Protein AF-A0A537TYE9-F1 (afdb_monomer_lite)

Foldseek 3Di:
DAQPLFPVLLVLLDAQVLLQVLLLVFFLQWRFAWEKEKDFFFQPFDDPQARDDTDIFIATFFGDPASRDRALLQVLQQCCQPVVVAHWQQAFDHFADVPHDPVVVDPDHTRNQGFAFDPDDPDPGDGGRVRTPGNTGPRSVVSRLSSSPGHADDDPCVLVVPVVSVVVVVVVVVVCVVVPLCSFQVFKDWRAAFFAQRAGLPPRPQSRNGSCNDPPPSRNTHHNVNGGDMHGSRGSSGDTCPPPDDPDQPRQGGDPDTPPCVVVLVVLCPDPSLVCLQPDPSPNSGHRYHYPPDSNAADDDDDDDDCPDPHD

Radius of gyration: 20.74 Å; chains: 1; bounding box: 56×50×54 Å

Sequence (312 aa):
MSVNTLGNGFVEVIQDQTIIDICHAQPGDVQGLPIIVPVAVAVETVADGEPDEFKFVLRIGRFGWKAQEASLLNFSANAYLNEMGITSPLQPNENKSNGRDVSQFDEVADPEDEAQPKSNLSTPKPTKPDDFLHPFGEDAEAFARFMRSTKVPPRDFALTELDIFKDVVKAGEKIFSDIKCAICHTPQYITPLAGTPIRPRWRQNNSIPGIDFGRDDKQGVVPEALGNKILRPFSDFMLHDIGTGDGIVQTQDAQRPARGAEQYLQQAQQAPEIQRLQQAPAEAGRCVVHMVQDLSAQPTSTTAENLEGIKA

Structure (mmCIF, N/CA/C/O backbone):
data_AF-A0A537TYE9-F1
#
_entry.id   AF-A0A537TYE9-F1
#
loop_
_atom_site.group_PDB
_atom_site.id
_atom_site.type_symbol
_atom_site.label_atom_id
_atom_site.label_alt_id
_atom_site.label_comp_id
_atom_site.label_asym_id
_atom_site.label_entity_id
_atom_site.label_seq_id
_atom_site.pdbx_PDB_ins_code
_atom_site.Cartn_x
_atom_site.Cartn_y
_atom_site.Cartn_z
_atom_site.occupancy
_atom_site.B_iso_or_equiv
_atom_site.auth_seq_id
_atom_site.auth_comp_id
_atom_site.auth_asym_id
_atom_site.auth_atom_id
_atom_site.pdbx_PDB_model_num
ATOM 1 N N . MET A 1 1 ? -14.973 -3.155 -1.234 1.00 34.88 1 MET A N 1
ATOM 2 C CA . MET A 1 1 ? -15.307 -1.725 -1.299 1.00 34.88 1 MET A CA 1
ATOM 3 C C . MET A 1 1 ? -14.062 -1.013 -1.772 1.00 34.88 1 MET A C 1
ATOM 5 O O . MET A 1 1 ? -12.980 -1.477 -1.424 1.00 34.88 1 MET A O 1
ATOM 9 N N . SER A 1 2 ? -14.180 0.072 -2.543 1.00 32.44 2 SER A N 1
ATOM 10 C CA . SER A 1 2 ? -13.018 0.939 -2.733 1.00 32.44 2 SER A CA 1
ATOM 11 C C . SER A 1 2 ? -12.590 1.385 -1.335 1.00 32.44 2 SER A C 1
ATOM 13 O O . SER A 1 2 ? -13.400 1.926 -0.580 1.00 32.44 2 SER A O 1
ATOM 15 N N . VAL A 1 3 ? -11.346 1.110 -0.947 1.00 47.81 3 VAL A N 1
ATOM 16 C CA . VAL A 1 3 ? -10.738 1.899 0.123 1.00 47.81 3 VAL A CA 1
ATOM 17 C C . VAL A 1 3 ? -10.900 3.348 -0.324 1.00 47.81 3 VAL A C 1
ATOM 19 O O . VAL A 1 3 ? -10.602 3.685 -1.471 1.00 47.81 3 VAL A O 1
ATOM 22 N N . ASN A 1 4 ? -11.557 4.145 0.511 1.00 52.06 4 ASN A N 1
ATOM 23 C CA . ASN A 1 4 ? -11.739 5.577 0.345 1.00 52.06 4 ASN A CA 1
ATOM 24 C C . ASN A 1 4 ? -10.524 6.173 -0.372 1.00 52.06 4 ASN A C 1
ATOM 26 O O . ASN A 1 4 ? -9.428 6.144 0.164 1.00 52.06 4 ASN A O 1
ATOM 30 N N . THR A 1 5 ? -10.693 6.732 -1.573 1.00 58.06 5 THR A N 1
ATOM 31 C CA . THR A 1 5 ? -9.587 7.399 -2.292 1.00 58.06 5 THR A CA 1
ATOM 32 C C . THR A 1 5 ? -8.963 8.533 -1.477 1.00 58.06 5 THR A C 1
ATOM 34 O O . THR A 1 5 ? -7.878 8.998 -1.801 1.00 58.06 5 THR A O 1
ATOM 37 N N . LEU A 1 6 ? -9.650 8.962 -0.415 1.00 79.00 6 LEU A N 1
ATOM 38 C CA . LEU A 1 6 ? -9.314 10.049 0.482 1.00 79.00 6 LEU A CA 1
ATOM 39 C C . LEU A 1 6 ? -8.661 9.556 1.776 1.00 79.00 6 LEU A C 1
ATOM 41 O O . LEU A 1 6 ? -9.290 8.851 2.562 1.00 79.00 6 LEU A O 1
ATOM 45 N N . GLY A 1 7 ? -7.445 10.016 2.062 1.00 86.81 7 GLY A N 1
ATOM 46 C CA . GLY A 1 7 ? -6.759 9.768 3.328 1.00 86.81 7 GLY A CA 1
ATOM 47 C C . GLY A 1 7 ? -5.911 8.494 3.365 1.00 86.81 7 GLY A C 1
ATOM 48 O O . GLY A 1 7 ? -5.465 8.087 4.440 1.00 86.81 7 GLY A O 1
ATOM 49 N N . ASN A 1 8 ? -5.642 7.877 2.215 1.00 89.38 8 ASN A N 1
ATOM 50 C CA . ASN A 1 8 ? -4.887 6.627 2.157 1.00 89.38 8 ASN A CA 1
ATOM 51 C C . ASN A 1 8 ? -3.419 6.772 2.576 1.00 89.38 8 ASN A C 1
ATOM 53 O O . ASN A 1 8 ? -2.863 5.829 3.133 1.00 89.38 8 ASN A O 1
ATOM 57 N N . GLY A 1 9 ? -2.812 7.954 2.421 1.00 90.06 9 GLY A N 1
ATOM 58 C CA . GLY A 1 9 ? -1.477 8.216 2.973 1.00 90.06 9 GLY A CA 1
ATOM 59 C C . GLY A 1 9 ? -1.424 8.031 4.498 1.00 90.06 9 GLY A C 1
ATOM 60 O O . GLY A 1 9 ? -0.454 7.496 5.028 1.00 90.06 9 GLY A O 1
ATOM 61 N N . PHE A 1 10 ? -2.500 8.383 5.214 1.00 91.19 10 PHE A N 1
ATOM 62 C CA . PHE A 1 10 ? -2.595 8.185 6.668 1.00 91.19 10 PHE A CA 1
ATOM 63 C C . PHE A 1 10 ? -2.763 6.707 7.043 1.00 91.19 10 PHE A C 1
ATOM 65 O O . PHE A 1 10 ? -2.260 6.285 8.081 1.00 91.19 10 PHE A O 1
ATOM 72 N N .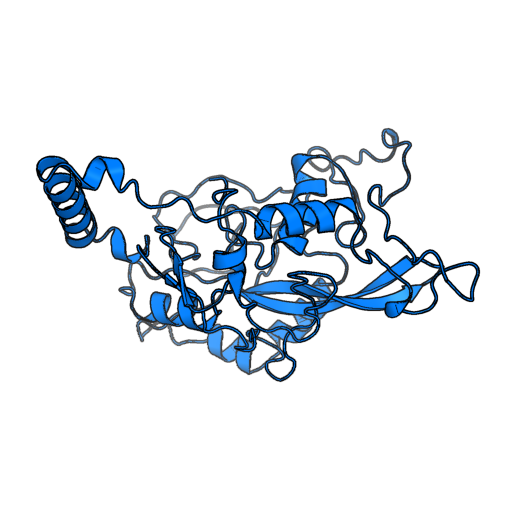 VAL A 1 11 ? -3.443 5.920 6.202 1.00 92.31 11 VAL A N 1
ATOM 73 C CA . VAL A 1 11 ? -3.573 4.463 6.375 1.00 92.31 11 VAL A CA 1
ATOM 74 C C . VAL A 1 11 ? -2.238 3.762 6.109 1.00 92.31 11 VAL A C 1
ATOM 76 O O . VAL A 1 11 ? -1.834 2.874 6.856 1.00 92.31 11 VAL A O 1
ATOM 79 N N . GLU A 1 12 ? -1.502 4.193 5.086 1.00 90.12 12 GLU A N 1
ATOM 80 C CA . GLU A 1 12 ? -0.213 3.608 4.703 1.00 90.12 12 GLU A CA 1
ATOM 81 C C . GLU A 1 12 ? 0.843 3.709 5.822 1.00 90.12 12 GLU A C 1
ATOM 83 O O . GLU A 1 12 ? 1.628 2.778 6.026 1.00 90.12 12 GLU A O 1
ATOM 88 N N . VAL A 1 13 ? 0.830 4.796 6.606 1.00 89.62 13 VAL A N 1
ATOM 89 C CA . VAL A 1 13 ? 1.769 5.007 7.729 1.00 89.62 13 VAL A CA 1
ATOM 90 C C . VAL A 1 13 ? 1.388 4.289 9.029 1.00 89.62 13 VAL A C 1
ATOM 92 O O . VAL A 1 13 ? 2.181 4.304 9.979 1.00 89.62 13 VAL A O 1
ATOM 95 N N . ILE A 1 14 ? 0.214 3.644 9.101 1.00 91.38 14 ILE A N 1
ATOM 96 C CA . ILE A 1 14 ? -0.162 2.819 10.259 1.00 91.38 14 ILE A CA 1
ATOM 97 C C . ILE A 1 14 ? 0.910 1.741 10.457 1.00 91.38 14 ILE A C 1
ATOM 99 O O . ILE A 1 14 ? 1.339 1.066 9.515 1.00 91.38 14 ILE A O 1
ATOM 103 N N . GLN A 1 15 ? 1.387 1.603 11.695 1.00 89.88 15 GLN A N 1
ATOM 104 C CA . GLN A 1 15 ? 2.379 0.584 12.018 1.00 89.88 15 GLN A CA 1
ATOM 105 C C . GLN A 1 15 ? 1.717 -0.788 12.047 1.00 89.88 15 GLN A C 1
ATOM 107 O O . GLN A 1 15 ? 0.630 -0.953 12.593 1.00 89.88 15 GLN A O 1
ATOM 112 N N . ASP A 1 16 ? 2.420 -1.795 11.543 1.00 89.50 16 ASP A N 1
ATOM 113 C CA . ASP A 1 16 ? 1.917 -3.172 11.531 1.00 89.50 16 ASP A CA 1
ATOM 114 C C . ASP A 1 16 ? 1.637 -3.674 12.950 1.00 89.50 16 ASP A C 1
ATOM 116 O O . ASP A 1 16 ? 0.687 -4.413 13.185 1.00 89.50 16 ASP A O 1
ATOM 120 N N . GLN A 1 17 ? 2.4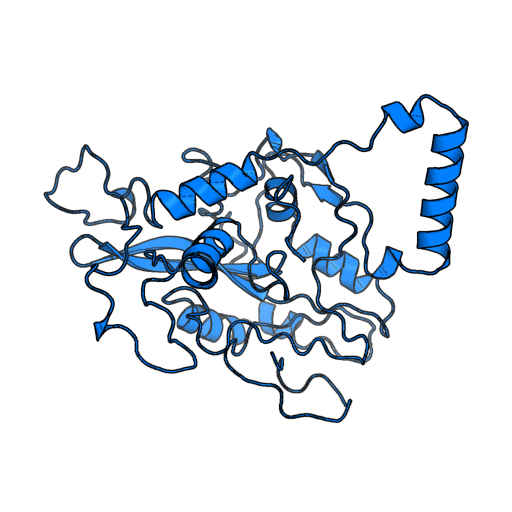36 -3.216 13.920 1.00 87.81 17 GLN A N 1
ATOM 121 C CA . GLN A 1 17 ? 2.213 -3.538 15.323 1.00 87.81 17 GLN A CA 1
ATOM 122 C C . GLN A 1 17 ? 0.861 -3.019 15.825 1.00 87.81 17 GLN A C 1
ATOM 124 O O . GLN A 1 17 ? 0.205 -3.723 16.574 1.00 87.81 17 GLN A O 1
ATOM 129 N N . THR A 1 18 ? 0.395 -1.857 15.358 1.00 92.19 18 THR A N 1
ATOM 130 C CA . THR A 1 18 ? -0.927 -1.333 15.728 1.00 92.19 18 THR A CA 1
ATOM 131 C C . THR A 1 18 ? -2.051 -2.261 15.266 1.00 92.19 18 THR A C 1
ATOM 133 O O . THR A 1 18 ? -2.990 -2.485 16.021 1.00 92.19 18 THR A O 1
ATOM 136 N N . ILE A 1 19 ? -1.951 -2.838 14.063 1.00 93.06 19 ILE A N 1
ATOM 137 C CA . ILE A 1 19 ? -2.945 -3.803 13.557 1.00 93.06 19 ILE A CA 1
ATOM 138 C C . ILE A 1 19 ? -2.895 -5.102 14.378 1.00 93.06 19 ILE A C 1
ATOM 140 O O . ILE A 1 19 ? -3.932 -5.613 14.788 1.00 93.06 19 ILE A O 1
ATOM 144 N N . ILE A 1 20 ? -1.694 -5.595 14.700 1.00 89.75 20 ILE A N 1
ATOM 145 C CA . ILE A 1 20 ? -1.510 -6.777 15.562 1.00 89.75 20 ILE A CA 1
ATOM 146 C C . ILE A 1 20 ? -2.074 -6.542 16.971 1.00 89.75 20 ILE A C 1
ATOM 148 O O . ILE A 1 20 ? -2.679 -7.438 17.551 1.00 89.75 20 ILE A O 1
ATOM 152 N N . ASP A 1 21 ? -1.883 -5.354 17.540 1.00 91.62 21 ASP A N 1
ATOM 153 C CA . ASP A 1 21 ? -2.379 -5.026 18.878 1.00 91.62 21 ASP A CA 1
ATOM 154 C C . ASP A 1 21 ? -3.914 -4.964 18.903 1.00 91.62 21 ASP A C 1
ATOM 156 O O . ASP A 1 21 ? -4.530 -5.426 19.863 1.00 91.62 21 ASP A O 1
ATOM 160 N N . ILE A 1 22 ? -4.539 -4.462 17.831 1.00 93.56 22 ILE A N 1
ATOM 161 C CA . ILE A 1 22 ? -5.999 -4.494 17.654 1.00 93.56 22 ILE A CA 1
ATOM 162 C C . ILE A 1 22 ? -6.492 -5.935 17.550 1.00 93.56 22 ILE A C 1
ATOM 164 O O . ILE A 1 22 ? -7.403 -6.317 18.278 1.00 93.56 22 ILE A O 1
ATOM 168 N N . CYS A 1 23 ? -5.846 -6.751 16.721 1.00 91.75 23 CYS A N 1
ATOM 169 C CA . CYS A 1 23 ? -6.129 -8.178 16.594 1.00 91.75 23 CYS A CA 1
ATOM 170 C C . CYS A 1 23 ? -6.052 -8.907 17.947 1.00 91.75 23 CYS A C 1
ATOM 172 O O . CYS A 1 23 ? -6.961 -9.647 18.313 1.00 91.75 23 CYS A O 1
ATOM 174 N N . HIS A 1 24 ? -5.013 -8.647 18.751 1.00 89.81 24 HIS A N 1
ATOM 175 C CA . HIS A 1 24 ? -4.881 -9.197 20.106 1.00 89.81 24 HIS A CA 1
ATOM 176 C C . HIS A 1 24 ? -6.001 -8.778 21.063 1.00 89.81 24 HIS A C 1
ATOM 178 O O . HIS A 1 24 ? -6.272 -9.490 22.027 1.00 89.81 24 HIS A O 1
ATOM 184 N N . ALA A 1 25 ? -6.615 -7.617 20.840 1.00 91.38 25 ALA A N 1
ATOM 185 C CA . ALA A 1 25 ? -7.699 -7.113 21.673 1.00 91.38 25 ALA A CA 1
ATOM 186 C C . ALA A 1 25 ? -9.080 -7.663 21.269 1.00 91.38 25 ALA A C 1
ATOM 188 O O . ALA A 1 25 ? -10.045 -7.481 22.016 1.00 91.38 25 ALA A O 1
ATOM 189 N N . GLN A 1 26 ? -9.194 -8.318 20.109 1.00 91.31 26 GLN A N 1
ATOM 190 C CA . GLN A 1 26 ? -10.445 -8.913 19.647 1.00 91.31 26 GLN A CA 1
ATOM 191 C C . GLN A 1 26 ? -10.746 -10.225 20.394 1.00 91.31 26 GLN A C 1
ATOM 193 O O . GLN A 1 26 ? -9.826 -10.984 20.710 1.00 91.31 26 GLN A O 1
ATOM 198 N N . PRO A 1 27 ? -12.026 -10.522 20.691 1.00 88.69 27 PRO A N 1
ATOM 199 C CA . PRO A 1 27 ? -12.430 -11.843 21.165 1.00 88.69 27 PRO A CA 1
ATOM 200 C C . PRO A 1 27 ? -12.057 -12.934 20.154 1.00 88.69 27 PRO A C 1
ATOM 202 O O . PRO A 1 27 ? -12.121 -12.709 18.949 1.00 88.69 27 PRO A O 1
ATOM 205 N N . GLY A 1 28 ? -11.681 -14.119 20.642 1.00 83.38 28 GLY A N 1
ATOM 206 C CA . GLY A 1 28 ? -11.129 -15.183 19.795 1.00 83.38 28 GLY A CA 1
ATOM 207 C C . GLY A 1 28 ? -12.080 -15.725 18.720 1.00 83.38 28 GLY A C 1
ATOM 208 O O . GLY A 1 28 ? -11.611 -16.223 17.707 1.00 83.38 28 GLY A O 1
ATOM 209 N N . ASP A 1 29 ? -13.394 -15.612 18.911 1.00 83.00 29 ASP A N 1
ATOM 210 C CA . ASP A 1 29 ? -14.428 -16.049 17.961 1.00 83.00 29 ASP A CA 1
ATOM 211 C C . ASP A 1 29 ? -14.676 -15.063 16.808 1.00 83.00 29 ASP A C 1
ATOM 213 O O . ASP A 1 29 ? -15.342 -15.410 15.837 1.00 83.00 29 ASP A O 1
ATOM 217 N N . VAL A 1 30 ? -14.141 -13.843 16.902 1.00 84.25 30 VAL A N 1
ATOM 218 C CA . VAL A 1 30 ? -14.250 -12.783 15.883 1.00 84.25 30 VAL A CA 1
ATOM 219 C C . VAL A 1 30 ? -12.897 -12.116 15.621 1.00 84.25 30 VAL A C 1
ATOM 221 O O . VAL A 1 30 ? -12.824 -10.956 15.216 1.00 84.25 30 VAL A O 1
ATOM 224 N N . GLN A 1 31 ? -11.810 -12.825 15.927 1.00 87.06 31 GLN A N 1
ATOM 225 C CA . GLN A 1 31 ? -10.461 -12.321 15.732 1.00 87.06 31 GLN A CA 1
ATOM 226 C C . GLN A 1 31 ? -10.147 -12.279 14.237 1.00 87.06 31 GLN A C 1
ATOM 228 O O . GLN A 1 31 ? -10.273 -13.275 13.525 1.00 87.06 31 GLN A O 1
ATOM 233 N N . GLY A 1 32 ? -9.733 -11.106 13.775 1.00 87.00 32 GLY A N 1
ATOM 234 C CA . GLY A 1 32 ? -9.332 -10.880 12.403 1.00 87.00 32 GLY A CA 1
ATOM 235 C C . GLY A 1 32 ? -8.012 -11.564 12.070 1.00 87.00 32 GLY A C 1
ATOM 236 O O . GLY A 1 32 ? -7.207 -11.905 12.936 1.00 87.00 32 GLY A O 1
ATOM 237 N N . LEU A 1 33 ? -7.785 -11.717 10.773 1.00 86.06 33 LEU A N 1
ATOM 238 C CA . LEU A 1 33 ? -6.613 -12.329 10.181 1.00 86.06 33 LEU A CA 1
ATOM 239 C C . LEU A 1 33 ? -5.769 -11.268 9.459 1.00 86.06 33 LEU A C 1
ATOM 241 O O . LEU A 1 33 ? -6.094 -10.891 8.326 1.00 86.06 33 LEU A O 1
ATOM 245 N N . PRO A 1 34 ? -4.681 -10.760 10.067 1.00 88.31 34 PRO A N 1
ATOM 246 C CA . PRO A 1 34 ? -3.728 -9.926 9.356 1.00 88.31 34 PRO A CA 1
ATOM 247 C C . PRO A 1 34 ? -2.977 -10.744 8.307 1.00 88.31 34 PRO A C 1
ATOM 249 O O . PRO A 1 34 ? -2.395 -11.791 8.611 1.00 88.31 34 PRO A O 1
ATOM 252 N N . ILE A 1 35 ? -2.918 -10.218 7.086 1.00 85.31 35 ILE A N 1
ATOM 253 C CA . ILE A 1 35 ? -2.155 -10.820 5.993 1.00 85.31 35 ILE A CA 1
ATOM 254 C C . ILE A 1 35 ? -0.830 -10.085 5.837 1.00 85.31 35 ILE A C 1
ATOM 256 O O . ILE A 1 35 ? -0.797 -8.862 5.802 1.00 85.31 35 ILE A O 1
ATOM 260 N N . ILE A 1 36 ? 0.270 -10.816 5.728 1.00 85.31 36 ILE A N 1
ATOM 261 C CA . ILE A 1 36 ? 1.587 -10.285 5.413 1.00 85.31 36 ILE A CA 1
ATOM 262 C C . ILE A 1 36 ? 1.810 -10.356 3.903 1.00 85.31 36 ILE A C 1
ATOM 264 O O . ILE A 1 36 ? 1.728 -11.428 3.300 1.00 85.31 36 ILE A O 1
ATOM 268 N N . VAL A 1 37 ? 2.147 -9.206 3.324 1.00 86.06 37 VAL A N 1
ATOM 269 C CA . VAL A 1 37 ? 2.325 -8.999 1.884 1.00 86.06 37 VAL A CA 1
ATOM 270 C C . VAL A 1 37 ? 3.692 -8.364 1.591 1.00 86.06 37 VAL A C 1
ATOM 272 O O . VAL A 1 37 ? 4.217 -7.616 2.432 1.00 86.06 37 VAL A O 1
ATOM 275 N N . PRO A 1 38 ? 4.298 -8.648 0.425 1.00 86.56 38 PRO A N 1
ATOM 276 C CA . PRO A 1 38 ? 5.538 -8.016 0.007 1.00 86.56 38 PRO A CA 1
ATOM 277 C C . PRO A 1 38 ? 5.275 -6.604 -0.520 1.00 86.56 38 PRO A C 1
ATOM 279 O O . PRO A 1 38 ? 4.332 -6.360 -1.263 1.00 86.56 38 PRO A O 1
ATOM 282 N N . VAL A 1 39 ? 6.142 -5.670 -0.150 1.00 86.06 39 VAL A N 1
ATOM 283 C CA . VAL A 1 39 ? 6.134 -4.285 -0.627 1.00 86.06 39 VAL A CA 1
ATOM 284 C C . VAL A 1 39 ? 7.447 -4.043 -1.345 1.00 86.06 39 VAL A C 1
ATOM 286 O O . VAL A 1 39 ? 8.498 -4.315 -0.762 1.00 86.06 39 VAL A O 1
ATOM 289 N N . ALA A 1 40 ? 7.386 -3.566 -2.589 1.00 86.25 40 ALA A N 1
ATOM 290 C CA . ALA A 1 40 ? 8.573 -3.162 -3.332 1.00 86.25 40 ALA A CA 1
ATOM 291 C C . ALA A 1 40 ? 9.040 -1.810 -2.800 1.00 86.25 40 ALA A C 1
ATOM 293 O O . ALA A 1 40 ? 8.219 -0.932 -2.532 1.00 86.25 40 ALA A O 1
ATOM 294 N N . VAL A 1 41 ? 10.345 -1.667 -2.582 1.00 83.38 41 VAL A N 1
ATOM 295 C CA . VAL A 1 41 ? 10.885 -0.489 -1.894 1.00 83.38 41 VAL A CA 1
ATOM 296 C C . VAL A 1 41 ? 12.030 0.169 -2.665 1.00 83.38 41 VAL A C 1
ATOM 298 O O . VAL A 1 41 ? 12.199 1.382 -2.648 1.00 83.38 41 VAL A O 1
ATOM 301 N N . ALA A 1 42 ? 12.791 -0.601 -3.430 1.00 83.75 42 ALA A N 1
ATOM 302 C CA . ALA A 1 42 ? 13.803 -0.043 -4.315 1.00 83.75 42 ALA A CA 1
ATOM 303 C C . ALA A 1 42 ? 14.049 -0.980 -5.492 1.00 83.75 42 ALA A C 1
ATOM 305 O O . ALA A 1 42 ? 13.695 -2.156 -5.436 1.00 83.75 42 ALA A O 1
ATOM 306 N N . VAL A 1 43 ? 14.717 -0.463 -6.515 1.00 88.19 43 VAL A N 1
ATOM 307 C CA . VAL A 1 43 ? 15.405 -1.289 -7.507 1.00 88.19 43 VAL A CA 1
ATOM 308 C C . VAL A 1 43 ? 16.718 -1.763 -6.888 1.00 88.19 43 VAL A C 1
ATOM 310 O O . VAL A 1 43 ? 17.441 -0.969 -6.284 1.00 88.19 43 VAL A O 1
ATOM 313 N N . GLU A 1 44 ? 17.000 -3.056 -6.998 1.00 87.31 44 GLU A N 1
ATOM 314 C CA . GLU A 1 44 ? 18.241 -3.671 -6.520 1.00 87.31 44 GLU A CA 1
ATOM 315 C C . GLU A 1 44 ? 19.263 -3.749 -7.663 1.00 87.31 44 GLU A C 1
ATOM 317 O O . GLU A 1 44 ? 20.413 -3.341 -7.492 1.00 87.31 44 GLU A O 1
ATOM 322 N N . THR A 1 45 ? 18.832 -4.189 -8.850 1.00 91.62 45 THR A N 1
ATOM 323 C CA . THR A 1 45 ? 19.690 -4.361 -10.031 1.00 91.62 45 THR A CA 1
ATOM 324 C C . THR A 1 45 ? 19.067 -3.749 -11.286 1.00 91.62 45 THR A C 1
ATOM 326 O O . THR A 1 45 ? 17.860 -3.520 -11.367 1.00 91.62 45 THR A O 1
ATOM 329 N N . VAL A 1 46 ? 19.919 -3.451 -12.267 1.00 94.56 46 VAL A N 1
ATOM 330 C CA . VAL A 1 46 ? 19.536 -2.911 -13.578 1.00 94.56 46 VAL A CA 1
ATOM 331 C C . VAL A 1 46 ? 20.144 -3.804 -14.649 1.00 94.56 46 VAL A C 1
ATOM 333 O O . VAL A 1 46 ? 21.346 -4.077 -14.595 1.00 94.56 46 VAL A O 1
ATOM 336 N N . ALA A 1 47 ? 19.337 -4.219 -15.620 1.00 93.94 47 ALA A N 1
ATOM 337 C CA . ALA A 1 47 ? 19.764 -5.019 -16.762 1.00 93.94 47 ALA A CA 1
ATOM 338 C C . ALA A 1 47 ? 19.254 -4.379 -18.058 1.00 93.94 47 ALA A C 1
ATOM 340 O O . ALA A 1 47 ? 18.112 -3.942 -18.144 1.00 93.94 47 ALA A O 1
ATOM 341 N N . ASP A 1 48 ? 20.129 -4.258 -19.059 1.00 92.19 48 ASP A N 1
ATOM 342 C CA . ASP A 1 48 ? 19.813 -3.735 -20.401 1.00 92.19 48 ASP A CA 1
ATOM 343 C C . ASP A 1 48 ? 19.153 -2.339 -20.476 1.00 92.19 48 ASP A C 1
ATOM 345 O O . ASP A 1 48 ? 18.636 -1.926 -21.523 1.00 92.19 48 ASP A O 1
ATOM 349 N N . GLY A 1 49 ? 19.301 -1.550 -19.410 1.00 92.00 49 GLY A N 1
ATOM 350 C CA . GLY A 1 49 ? 18.736 -0.208 -19.276 1.00 92.00 49 GLY A CA 1
ATOM 351 C C . GLY A 1 49 ? 17.466 -0.144 -18.437 1.00 92.00 49 GLY A C 1
ATOM 352 O O . GLY A 1 49 ? 17.030 0.964 -18.153 1.00 92.00 49 GLY A O 1
ATOM 353 N N . GLU A 1 50 ? 16.944 -1.286 -17.989 1.00 92.19 50 GLU A N 1
ATOM 354 C CA . GLU A 1 50 ? 15.686 -1.395 -17.254 1.00 92.19 50 GLU A CA 1
ATOM 355 C C . GLU A 1 50 ? 15.891 -1.905 -15.821 1.00 92.19 50 GLU A C 1
ATOM 357 O O . GLU A 1 50 ? 16.870 -2.612 -15.543 1.00 92.19 50 GLU A O 1
ATOM 362 N N . PRO A 1 51 ? 14.983 -1.576 -14.883 1.00 92.31 51 PRO A N 1
ATOM 363 C CA . PRO A 1 51 ? 14.929 -2.248 -13.594 1.00 92.31 51 PRO A CA 1
ATOM 364 C C . PRO A 1 51 ? 14.778 -3.755 -13.794 1.00 92.31 51 PRO A C 1
ATOM 366 O O . PRO A 1 51 ? 13.915 -4.200 -14.552 1.00 92.31 51 PRO A O 1
ATOM 369 N N . ASP A 1 52 ? 15.588 -4.534 -13.086 1.00 90.81 52 ASP A N 1
ATOM 370 C CA . ASP A 1 52 ? 15.615 -5.992 -13.200 1.00 90.81 52 ASP A CA 1
ATOM 371 C C . ASP A 1 52 ? 15.074 -6.621 -11.909 1.00 90.81 52 ASP A C 1
ATOM 373 O O . ASP A 1 52 ? 13.898 -7.004 -11.848 1.00 90.81 52 ASP A O 1
ATOM 377 N N . GLU A 1 53 ? 15.866 -6.594 -10.834 1.00 89.75 53 GLU A N 1
ATOM 378 C CA . GLU A 1 53 ? 15.454 -7.042 -9.504 1.00 89.75 53 GLU A CA 1
ATOM 379 C C . GLU A 1 53 ? 15.011 -5.882 -8.607 1.00 89.75 53 GLU A C 1
ATOM 381 O O . GLU A 1 53 ? 15.531 -4.762 -8.666 1.00 89.75 53 GLU A O 1
ATOM 386 N N . PHE A 1 54 ? 14.088 -6.183 -7.692 1.00 87.75 54 PHE A N 1
ATOM 387 C CA . PHE A 1 54 ? 13.586 -5.239 -6.703 1.00 87.75 54 PHE A CA 1
ATOM 388 C C . PHE A 1 54 ? 13.897 -5.692 -5.282 1.00 87.75 54 PHE A C 1
ATOM 390 O O . PHE A 1 54 ? 13.862 -6.872 -4.928 1.00 87.75 54 PHE A O 1
ATOM 397 N N . LYS A 1 55 ? 14.123 -4.709 -4.420 1.00 85.38 55 LYS A N 1
ATOM 398 C CA . LYS A 1 55 ? 14.199 -4.899 -2.983 1.00 85.38 55 LYS A CA 1
ATOM 399 C C . LYS A 1 55 ? 12.798 -4.899 -2.396 1.00 85.38 55 LYS A C 1
ATOM 401 O O . LYS A 1 55 ? 12.033 -3.958 -2.609 1.00 85.38 55 LYS A O 1
ATOM 406 N N . PHE A 1 56 ? 12.512 -5.904 -1.574 1.00 84.56 56 PHE A N 1
ATOM 407 C CA . PHE A 1 56 ? 11.237 -6.038 -0.879 1.00 84.56 56 PHE A CA 1
ATOM 408 C C . PHE A 1 56 ? 11.371 -5.939 0.644 1.00 84.56 56 PHE A C 1
ATOM 410 O O . PHE A 1 56 ? 12.422 -6.224 1.234 1.00 84.56 56 PHE A O 1
ATOM 417 N N . VAL A 1 57 ? 10.265 -5.551 1.277 1.00 84.25 57 VAL A N 1
ATOM 418 C CA . VAL A 1 57 ? 9.999 -5.697 2.717 1.00 84.25 57 VAL A CA 1
ATOM 419 C C . VAL A 1 57 ? 8.637 -6.349 2.928 1.00 84.25 57 VAL A C 1
ATOM 421 O O . VAL A 1 57 ? 7.807 -6.341 2.025 1.00 84.25 57 VAL A O 1
ATOM 424 N N . LEU A 1 58 ? 8.378 -6.883 4.123 1.00 84.88 58 LEU A N 1
ATOM 425 C CA . LEU A 1 58 ? 7.057 -7.414 4.471 1.00 84.88 58 LEU A CA 1
ATOM 426 C C . LEU A 1 58 ? 6.276 -6.471 5.371 1.00 84.88 58 LEU A C 1
ATOM 428 O O . LEU A 1 58 ? 6.781 -6.029 6.409 1.00 84.88 58 LEU A O 1
ATOM 432 N N . ARG A 1 59 ? 5.024 -6.218 4.992 1.00 88.25 59 ARG A N 1
ATOM 433 C CA . ARG A 1 59 ? 4.074 -5.392 5.738 1.00 88.25 59 ARG A CA 1
ATOM 434 C C . ARG A 1 59 ? 2.744 -6.109 5.907 1.00 88.25 59 ARG A C 1
ATOM 436 O O . ARG A 1 59 ? 2.442 -7.029 5.158 1.00 88.25 59 ARG A O 1
ATOM 443 N N . ILE A 1 60 ? 1.943 -5.665 6.873 1.00 88.88 60 ILE A N 1
ATOM 444 C CA . ILE A 1 60 ? 0.550 -6.116 6.979 1.00 88.88 60 ILE A CA 1
ATOM 445 C C . ILE A 1 60 ? -0.302 -5.426 5.914 1.00 88.88 60 ILE A C 1
ATOM 447 O O . ILE A 1 60 ? -0.294 -4.200 5.805 1.00 88.88 60 ILE A O 1
ATOM 451 N N . GLY A 1 61 ? -1.040 -6.210 5.148 1.00 89.12 61 GLY A N 1
ATOM 452 C CA . GLY A 1 61 ? -2.041 -5.780 4.193 1.00 89.12 61 GLY A CA 1
ATOM 453 C C . GLY A 1 61 ? -3.032 -4.761 4.745 1.00 89.12 61 GLY A C 1
ATOM 454 O O . GLY A 1 61 ? -3.414 -4.826 5.908 1.00 89.12 61 GLY A O 1
ATOM 455 N N . ARG A 1 62 ? -3.447 -3.801 3.919 1.00 91.06 62 ARG A N 1
ATOM 456 C CA . ARG A 1 62 ? -4.454 -2.782 4.291 1.00 91.06 62 ARG A CA 1
ATOM 457 C C . ARG A 1 62 ? -5.161 -2.119 3.112 1.00 91.06 62 ARG A C 1
ATOM 459 O O . ARG A 1 62 ? -6.058 -1.305 3.317 1.00 91.06 62 ARG A O 1
ATOM 466 N N . PHE A 1 63 ? -4.743 -2.441 1.892 1.00 88.88 63 PHE A N 1
ATOM 467 C CA . PHE A 1 63 ? -5.328 -1.950 0.655 1.00 88.88 63 PHE A CA 1
ATOM 468 C C . PHE A 1 63 ? -5.803 -3.121 -0.206 1.00 88.88 63 PHE A C 1
ATOM 470 O O . PHE A 1 63 ? -5.287 -4.238 -0.119 1.00 88.88 63 PHE A O 1
ATOM 477 N N . GLY A 1 64 ? -6.805 -2.846 -1.038 1.00 83.81 64 GLY A N 1
ATOM 478 C CA . GLY A 1 64 ? -7.514 -3.867 -1.801 1.00 83.81 64 GLY A CA 1
ATOM 479 C C . GLY A 1 64 ? -8.587 -4.596 -0.989 1.00 83.81 64 GLY A C 1
ATOM 480 O O . GLY A 1 64 ? -8.715 -4.431 0.223 1.00 83.81 64 GLY A O 1
ATOM 481 N N . TRP A 1 65 ? -9.401 -5.388 -1.688 1.00 78.25 65 TRP A N 1
ATOM 482 C CA . TRP A 1 65 ? -10.561 -6.072 -1.110 1.00 78.25 65 TRP A CA 1
ATOM 483 C C . TRP A 1 65 ? -10.205 -7.108 -0.047 1.00 78.25 65 TRP A C 1
ATOM 485 O O . TRP A 1 65 ? -10.987 -7.286 0.881 1.00 78.25 65 TRP A O 1
ATOM 495 N N . LYS A 1 66 ? -9.047 -7.767 -0.176 1.00 80.56 66 LYS A N 1
ATOM 496 C CA . LYS A 1 66 ? -8.593 -8.793 0.767 1.00 80.56 66 LYS A CA 1
ATOM 497 C C . LYS A 1 66 ? -7.282 -8.415 1.453 1.00 80.56 66 LYS A C 1
ATOM 499 O O . LYS A 1 66 ? -6.491 -9.288 1.787 1.00 80.56 66 LYS A O 1
ATOM 504 N N . ALA A 1 67 ? -7.039 -7.112 1.623 1.00 85.62 67 ALA A N 1
ATOM 505 C CA . ALA A 1 67 ? -5.802 -6.596 2.206 1.00 85.62 67 ALA A CA 1
ATOM 506 C C . ALA A 1 67 ? -4.543 -7.128 1.485 1.00 85.62 67 ALA A C 1
ATOM 508 O O . ALA A 1 67 ? -3.511 -7.360 2.100 1.00 85.62 67 ALA A O 1
ATOM 509 N N . GLN A 1 68 ? -4.615 -7.349 0.173 1.00 82.38 68 GLN A N 1
ATOM 510 C CA . GLN A 1 68 ? -3.515 -7.963 -0.569 1.00 82.38 68 GLN A CA 1
ATOM 511 C C . GLN A 1 68 ? -2.366 -6.992 -0.885 1.00 82.38 68 GLN A C 1
ATOM 513 O O . GLN A 1 68 ? -1.322 -7.422 -1.360 1.00 82.38 68 GLN A O 1
ATOM 518 N N . GLU A 1 69 ? -2.535 -5.701 -0.587 1.00 87.38 69 GLU A N 1
ATOM 519 C CA . GLU A 1 69 ? -1.506 -4.674 -0.753 1.00 87.38 69 GLU A CA 1
ATOM 520 C C . GLU A 1 69 ? -1.285 -3.898 0.553 1.00 87.38 69 GLU A C 1
ATOM 522 O O . GLU A 1 69 ? -2.214 -3.674 1.337 1.00 87.38 69 GLU A O 1
ATOM 527 N N . ALA A 1 70 ? -0.050 -3.451 0.793 1.00 89.00 70 ALA A N 1
ATOM 528 C CA . ALA A 1 70 ? 0.316 -2.667 1.982 1.00 89.00 70 ALA A CA 1
ATOM 529 C C . ALA A 1 70 ? 0.996 -1.325 1.676 1.00 89.00 70 ALA A C 1
ATOM 531 O O . ALA A 1 70 ? 1.218 -0.536 2.598 1.00 89.00 70 ALA A O 1
ATOM 532 N N . SER A 1 71 ? 1.295 -1.051 0.405 1.00 88.38 71 SER A N 1
ATOM 533 C CA . SER A 1 71 ? 1.746 0.256 -0.073 1.00 88.38 71 SER A CA 1
ATOM 534 C C . SER A 1 71 ? 0.831 0.749 -1.189 1.00 88.38 71 SER A C 1
ATOM 536 O O . SER A 1 71 ? 0.252 -0.045 -1.932 1.00 88.38 71 SER A O 1
ATOM 538 N N . LEU A 1 72 ? 0.714 2.067 -1.315 1.00 90.31 72 LEU A N 1
ATOM 539 C CA . LEU A 1 72 ? -0.042 2.691 -2.393 1.00 90.31 72 LEU A CA 1
ATOM 540 C C . LEU A 1 72 ? 0.657 2.557 -3.741 1.00 90.31 72 LEU A C 1
ATOM 542 O O . LEU A 1 72 ? -0.028 2.544 -4.748 1.00 90.31 72 LEU A O 1
ATOM 546 N N . LEU A 1 73 ? 1.983 2.400 -3.767 1.00 89.56 73 LEU A N 1
ATOM 547 C CA . LEU A 1 73 ? 2.717 2.128 -5.003 1.00 89.56 73 LEU A CA 1
ATOM 548 C C . LEU A 1 73 ? 2.390 0.736 -5.551 1.00 89.56 73 LEU A C 1
ATOM 550 O O . LEU A 1 73 ? 1.998 0.613 -6.707 1.00 89.56 73 LEU A O 1
ATOM 554 N N . ASN A 1 74 ? 2.501 -0.301 -4.714 1.00 88.50 74 ASN A N 1
ATOM 555 C CA . ASN A 1 74 ? 2.136 -1.658 -5.109 1.00 88.50 74 ASN A CA 1
ATOM 556 C C . ASN A 1 74 ? 0.654 -1.720 -5.500 1.00 88.50 74 ASN A C 1
ATOM 558 O O . ASN A 1 74 ? 0.324 -2.303 -6.526 1.00 88.50 74 ASN A O 1
ATOM 562 N N . PHE A 1 75 ? -0.223 -1.060 -4.732 1.00 90.00 75 PHE A N 1
ATOM 563 C CA . PHE A 1 75 ? -1.641 -0.951 -5.070 1.00 90.00 75 PHE A CA 1
ATOM 564 C C . PHE A 1 75 ? -1.878 -0.250 -6.414 1.00 90.00 75 PHE A C 1
ATOM 566 O O . PHE A 1 75 ? -2.671 -0.750 -7.203 1.00 90.00 75 PHE A O 1
ATOM 573 N N . SER A 1 76 ? -1.188 0.860 -6.701 1.00 91.50 76 SER A N 1
ATOM 574 C CA . SER A 1 76 ? -1.277 1.555 -7.990 1.00 91.50 76 SER A CA 1
ATOM 575 C C . SER A 1 76 ? -0.847 0.661 -9.145 1.00 91.50 76 SER A C 1
ATOM 577 O O . SER A 1 76 ? -1.636 0.465 -10.059 1.00 91.50 76 SER A O 1
ATOM 579 N N . ALA A 1 77 ? 0.352 0.072 -9.082 1.00 91.31 77 ALA A N 1
ATOM 580 C CA . ALA A 1 77 ? 0.865 -0.818 -10.127 1.00 91.31 77 ALA A CA 1
ATOM 581 C C . ALA A 1 77 ? -0.068 -2.020 -10.357 1.00 91.31 77 ALA A C 1
ATOM 583 O O . ALA A 1 77 ? -0.330 -2.429 -11.483 1.00 91.31 77 ALA A O 1
ATOM 584 N N . ASN A 1 78 ? -0.627 -2.563 -9.274 1.00 88.38 78 ASN A N 1
ATOM 585 C CA . ASN A 1 78 ? -1.586 -3.654 -9.340 1.00 88.38 78 ASN A CA 1
ATOM 586 C C . ASN A 1 78 ? -2.922 -3.230 -9.970 1.00 88.38 78 ASN A C 1
ATOM 588 O O . ASN A 1 78 ? -3.483 -3.991 -10.752 1.00 88.38 78 ASN A O 1
ATOM 592 N N . ALA A 1 79 ? -3.434 -2.043 -9.637 1.00 88.94 79 ALA A N 1
ATOM 593 C CA . ALA A 1 79 ? -4.668 -1.511 -10.207 1.00 88.94 79 ALA A CA 1
ATOM 594 C C . ALA A 1 79 ? -4.502 -1.129 -11.684 1.00 88.94 79 ALA A C 1
ATOM 596 O O . ALA A 1 79 ? -5.416 -1.368 -12.465 1.00 88.94 79 ALA A O 1
ATOM 597 N N . TYR A 1 80 ? -3.341 -0.597 -12.073 1.00 91.38 80 TYR A N 1
ATOM 598 C CA . TYR A 1 80 ? -3.003 -0.325 -13.471 1.00 91.38 80 TYR A CA 1
ATOM 599 C C . TYR A 1 80 ? -3.141 -1.595 -14.314 1.00 91.38 80 TYR A C 1
ATOM 601 O O . TYR A 1 80 ? -3.925 -1.611 -15.259 1.00 91.38 80 TYR A O 1
ATOM 609 N N . LEU A 1 81 ? -2.527 -2.698 -13.884 1.00 90.12 81 LEU A N 1
ATOM 610 C CA . LEU A 1 81 ? -2.664 -3.974 -14.584 1.00 90.12 81 LEU A CA 1
ATOM 611 C C . LEU A 1 81 ? -4.106 -4.513 -14.530 1.00 90.12 81 LEU A C 1
ATOM 613 O O . LEU A 1 81 ? -4.712 -4.830 -15.546 1.00 90.12 81 LEU A O 1
ATOM 617 N N . ASN A 1 82 ? -4.686 -4.621 -13.332 1.00 84.69 82 ASN A N 1
ATOM 618 C CA . A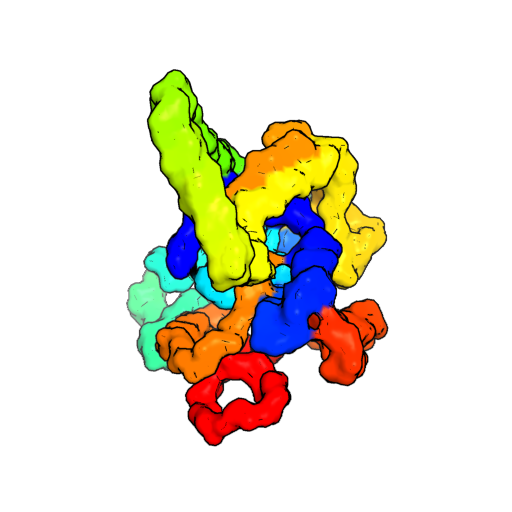SN A 1 82 ? -5.922 -5.390 -13.140 1.00 84.69 82 ASN A CA 1
ATOM 619 C C . ASN A 1 82 ? -7.213 -4.661 -13.512 1.00 84.69 82 ASN A C 1
ATOM 621 O O . ASN A 1 82 ? -8.211 -5.319 -13.797 1.00 84.69 82 ASN A O 1
ATOM 625 N N . GLU A 1 83 ? -7.215 -3.333 -13.471 1.00 86.88 83 GLU A N 1
ATOM 626 C CA . GLU A 1 83 ? -8.407 -2.523 -13.734 1.00 86.88 83 GLU A CA 1
ATOM 627 C C . GLU A 1 83 ? -8.299 -1.769 -15.063 1.00 86.88 83 GLU A C 1
ATOM 629 O O . GLU A 1 83 ? -9.324 -1.486 -15.683 1.00 86.88 83 GLU A O 1
ATOM 634 N N . MET A 1 84 ? -7.079 -1.422 -15.493 1.00 89.94 84 MET A N 1
ATOM 635 C CA . MET A 1 84 ? -6.848 -0.595 -16.682 1.00 89.94 84 MET A CA 1
ATOM 636 C C . MET A 1 84 ? -6.149 -1.336 -17.829 1.00 89.94 84 MET A C 1
ATOM 638 O O . MET A 1 84 ? -6.252 -0.850 -18.952 1.00 89.94 84 MET A O 1
ATOM 642 N N . GLY A 1 85 ? -5.505 -2.484 -17.578 1.00 89.31 85 GLY A N 1
ATOM 643 C CA . GLY A 1 85 ? -4.696 -3.192 -18.580 1.00 89.31 85 GLY A CA 1
ATOM 644 C C . GLY A 1 85 ? -3.451 -2.398 -18.973 1.00 89.31 85 GLY A C 1
ATOM 645 O O . GLY A 1 85 ? -3.210 -2.181 -20.150 1.00 89.31 85 GLY A O 1
ATOM 646 N N . ILE A 1 86 ? -2.756 -1.827 -17.982 1.00 92.94 86 ILE A N 1
ATOM 647 C CA . ILE A 1 86 ? -1.503 -1.089 -18.178 1.00 92.94 86 ILE A CA 1
ATOM 648 C C . ILE A 1 86 ? -0.433 -1.759 -17.322 1.00 92.94 86 ILE A C 1
ATOM 650 O O . ILE A 1 86 ? -0.549 -1.809 -16.091 1.00 92.94 86 ILE A O 1
ATOM 654 N N . THR A 1 87 ? 0.606 -2.277 -17.957 1.00 94.25 87 THR A N 1
ATOM 655 C CA . THR A 1 87 ? 1.741 -2.904 -17.290 1.00 94.25 87 THR A CA 1
ATOM 656 C C . THR A 1 87 ? 2.745 -1.857 -16.801 1.00 94.25 87 THR A C 1
ATOM 658 O O . THR A 1 87 ? 2.785 -0.706 -17.231 1.00 94.25 87 THR A O 1
ATOM 661 N N . SER A 1 88 ? 3.551 -2.241 -15.812 1.00 94.19 88 SER A N 1
ATOM 662 C CA . SER A 1 88 ? 4.578 -1.392 -15.181 1.00 94.19 88 SER A CA 1
ATOM 663 C C . SER A 1 88 ? 5.792 -2.246 -14.797 1.00 94.19 88 SER A C 1
ATOM 665 O O . SER A 1 88 ? 5.666 -3.468 -14.722 1.00 94.19 88 SER A O 1
ATOM 667 N N . PRO A 1 89 ? 6.962 -1.678 -14.450 1.00 93.94 89 PRO A N 1
ATOM 668 C CA . PRO A 1 89 ? 8.126 -2.454 -14.018 1.00 93.94 89 PRO A CA 1
ATOM 669 C C . PRO A 1 89 ? 7.848 -3.480 -12.903 1.00 93.94 89 PRO A C 1
ATOM 671 O O . PRO A 1 89 ? 8.454 -4.553 -12.882 1.00 93.94 89 PRO A O 1
ATOM 674 N N . LEU A 1 90 ? 6.924 -3.178 -11.978 1.00 89.81 90 LEU A N 1
ATOM 675 C CA . LEU A 1 90 ? 6.507 -4.105 -10.914 1.00 89.81 90 LEU A CA 1
ATOM 676 C C . LEU A 1 90 ? 5.536 -5.190 -11.392 1.00 89.81 90 LEU A C 1
ATOM 678 O O . LEU A 1 90 ? 5.477 -6.253 -10.771 1.00 89.81 90 LEU A O 1
ATOM 682 N N . GLN A 1 91 ? 4.774 -4.916 -12.448 1.00 91.44 91 GLN A N 1
ATOM 683 C CA . GLN A 1 91 ? 3.760 -5.791 -13.036 1.00 91.44 91 GLN A CA 1
ATOM 684 C C . GLN A 1 91 ? 3.886 -5.775 -14.569 1.00 91.44 91 GLN A C 1
ATOM 686 O O . GLN A 1 91 ? 3.071 -5.138 -15.233 1.00 91.44 91 GLN A O 1
ATOM 691 N N . PRO A 1 92 ? 4.951 -6.380 -15.129 1.00 91.19 92 PRO A N 1
ATOM 692 C CA . PRO A 1 92 ? 5.327 -6.171 -16.526 1.00 91.19 92 PRO A CA 1
ATOM 693 C C . PRO A 1 92 ? 4.720 -7.191 -17.489 1.00 91.19 92 PRO A C 1
ATOM 695 O O . PRO A 1 92 ? 5.158 -7.247 -18.625 1.00 91.19 92 PRO A O 1
ATOM 698 N N . ASN A 1 93 ? 3.818 -8.065 -17.035 1.00 87.62 93 ASN A N 1
ATOM 699 C CA . ASN A 1 93 ? 3.132 -8.992 -17.927 1.00 87.62 93 ASN A CA 1
ATOM 700 C C . ASN A 1 93 ? 1.632 -8.741 -17.842 1.00 87.62 93 ASN A C 1
ATOM 702 O O . ASN A 1 93 ? 1.065 -8.731 -16.745 1.00 87.62 93 ASN A O 1
ATOM 706 N N . GLU A 1 94 ? 1.008 -8.605 -19.005 1.00 87.19 94 GLU A N 1
ATOM 707 C CA . GLU A 1 94 ? -0.433 -8.443 -19.133 1.00 87.19 94 GLU A CA 1
ATOM 708 C C . GLU A 1 94 ? -1.217 -9.639 -18.555 1.00 87.19 94 GLU A C 1
ATOM 710 O O . GLU A 1 94 ? -0.782 -10.802 -18.532 1.00 87.19 94 GLU A O 1
ATOM 715 N N . ASN A 1 95 ? -2.427 -9.344 -18.094 1.00 85.31 95 ASN A N 1
ATOM 716 C CA . ASN A 1 95 ? -3.384 -10.324 -17.633 1.00 85.31 95 ASN A CA 1
ATOM 717 C C . ASN A 1 95 ? -3.958 -11.146 -18.787 1.00 85.31 95 ASN A C 1
ATOM 719 O O . ASN A 1 95 ? -4.234 -10.682 -19.892 1.00 85.31 95 ASN A O 1
ATOM 723 N N . LYS A 1 96 ? -4.273 -12.403 -18.488 1.00 84.12 96 LYS A N 1
ATOM 724 C CA . LYS A 1 96 ? -5.020 -13.248 -19.421 1.00 84.12 96 LYS A CA 1
ATOM 725 C C . LYS A 1 96 ? -6.511 -12.932 -19.366 1.00 84.12 96 LYS A C 1
ATOM 727 O O . LYS A 1 96 ? -7.070 -12.646 -18.309 1.00 84.12 96 LYS A O 1
ATOM 732 N N . SER A 1 97 ? -7.202 -13.106 -20.490 1.00 83.94 97 SER A N 1
ATOM 733 C CA . SER A 1 97 ? -8.665 -13.015 -20.533 1.00 83.94 97 SER A CA 1
ATOM 734 C C . SER A 1 97 ? -9.289 -14.377 -20.222 1.00 83.94 97 SER A C 1
ATOM 736 O O . SER A 1 97 ? -9.372 -15.242 -21.098 1.00 83.94 97 SER A O 1
ATOM 738 N N . ASN A 1 98 ? -9.721 -14.593 -18.973 1.00 81.19 98 ASN A N 1
ATOM 739 C CA . ASN A 1 98 ? -10.220 -15.891 -18.484 1.00 81.19 98 ASN A CA 1
ATOM 740 C C . ASN A 1 98 ? -9.240 -17.038 -18.807 1.00 81.19 98 ASN A C 1
ATOM 742 O O . ASN A 1 98 ? -9.597 -18.011 -19.484 1.00 81.19 98 ASN A O 1
ATOM 746 N N . GLY A 1 99 ? -7.976 -16.857 -18.430 1.00 81.94 99 GLY A N 1
ATOM 747 C CA . GLY A 1 99 ? -6.880 -17.787 -18.701 1.00 81.94 99 GLY A CA 1
ATOM 748 C C . GLY A 1 99 ? -6.416 -17.864 -20.162 1.00 81.94 99 GLY A C 1
ATOM 749 O O . GLY A 1 99 ? -5.493 -18.624 -20.462 1.00 81.94 99 GLY A O 1
ATOM 750 N N . ARG A 1 100 ? -7.014 -17.099 -21.087 1.00 85.38 100 ARG A N 1
ATOM 751 C CA . ARG A 1 100 ? -6.607 -17.070 -22.502 1.00 85.38 100 ARG A CA 1
ATOM 752 C C . ARG A 1 100 ? -5.545 -16.010 -22.740 1.00 85.38 100 ARG A C 1
ATOM 754 O O . ARG A 1 100 ? -5.710 -14.866 -22.329 1.00 85.38 100 ARG A O 1
ATOM 761 N N . ASP A 1 101 ? -4.493 -16.412 -23.439 1.00 86.19 101 ASP A N 1
ATOM 762 C CA . ASP A 1 101 ? -3.445 -15.515 -23.915 1.00 86.19 101 ASP A CA 1
ATOM 763 C C . ASP A 1 101 ? -4.024 -14.491 -24.905 1.00 86.19 101 ASP A C 1
ATOM 765 O O . ASP A 1 101 ? -4.725 -14.857 -25.858 1.00 86.19 101 ASP A O 1
ATOM 769 N N . VAL A 1 102 ? -3.753 -13.216 -24.638 1.00 86.50 102 VAL A N 1
ATOM 770 C CA . VAL A 1 102 ? -4.209 -12.066 -25.425 1.00 86.50 102 VAL A CA 1
ATOM 771 C C . VAL A 1 102 ? -3.060 -11.299 -26.075 1.00 86.50 102 VAL A C 1
ATOM 773 O O . VAL A 1 102 ? -3.338 -10.354 -26.801 1.00 86.50 102 VAL A O 1
ATOM 776 N N . SER A 1 103 ? -1.809 -11.746 -25.918 1.00 87.44 103 SER A N 1
ATOM 777 C CA . SER A 1 103 ? -0.610 -11.069 -26.443 1.00 87.44 103 SER A CA 1
ATOM 778 C C . SER A 1 103 ? -0.651 -10.802 -27.952 1.00 87.44 103 SER A C 1
ATOM 780 O O . SER A 1 103 ? -0.062 -9.850 -28.435 1.00 87.44 103 SER A O 1
ATOM 782 N N . GLN A 1 104 ? -1.392 -11.600 -28.728 1.00 91.38 104 GLN A N 1
ATOM 783 C CA . GLN A 1 104 ? -1.568 -11.356 -30.168 1.00 91.38 104 GLN A CA 1
ATOM 784 C C . GLN A 1 104 ? -2.380 -10.089 -30.499 1.00 91.38 104 GLN A C 1
ATOM 786 O O . GLN A 1 104 ? -2.392 -9.667 -31.653 1.00 91.38 104 GLN A O 1
ATOM 791 N N . PHE A 1 105 ? -3.144 -9.569 -29.535 1.00 89.75 105 PHE A N 1
ATOM 792 C CA . PHE A 1 105 ? -3.972 -8.367 -29.667 1.00 89.75 105 PHE A CA 1
ATOM 793 C C . PHE A 1 105 ? -3.323 -7.146 -29.018 1.00 89.75 105 PHE A C 1
ATOM 795 O O . PHE A 1 105 ? -3.893 -6.058 -29.088 1.00 89.75 105 PHE A O 1
ATOM 802 N N . ASP A 1 106 ? -2.168 -7.345 -28.392 1.00 88.62 106 ASP A N 1
ATOM 803 C CA . ASP A 1 106 ? -1.363 -6.297 -27.810 1.00 88.62 106 ASP A CA 1
ATOM 804 C C . ASP A 1 106 ? -0.229 -5.944 -28.779 1.00 88.62 106 ASP A C 1
ATOM 806 O O . ASP A 1 106 ? 0.645 -6.753 -29.094 1.00 88.62 106 ASP A O 1
ATOM 810 N N . GLU A 1 107 ? -0.323 -4.745 -29.348 1.00 90.62 107 GLU A N 1
ATOM 811 C CA . GLU A 1 107 ? 0.662 -4.214 -30.293 1.00 90.62 107 GLU A CA 1
ATOM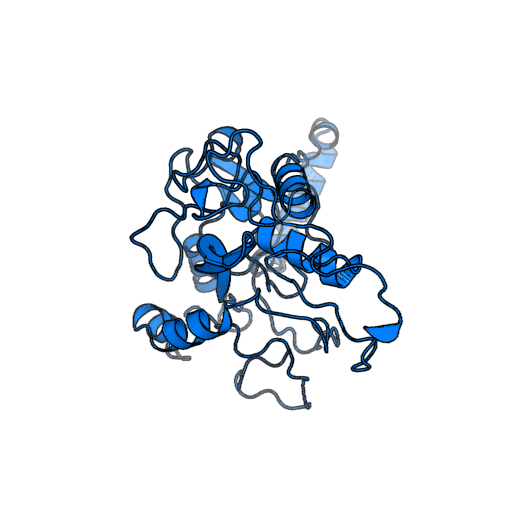 812 C C . GLU A 1 107 ? 1.651 -3.255 -29.612 1.00 90.62 107 GLU A C 1
ATOM 814 O O . GLU A 1 107 ? 2.551 -2.731 -30.279 1.00 90.62 107 GLU A O 1
ATOM 819 N N . VAL A 1 108 ? 1.475 -2.996 -28.313 1.00 90.69 108 VAL A N 1
ATOM 820 C CA . VAL A 1 108 ? 2.345 -2.132 -27.516 1.00 90.69 108 VAL A CA 1
ATOM 821 C C . VAL A 1 108 ? 3.358 -3.012 -26.780 1.00 90.69 108 VAL A C 1
ATOM 823 O O . VAL A 1 108 ? 3.158 -4.205 -26.594 1.00 90.69 108 VAL A O 1
ATOM 826 N N . ALA A 1 109 ? 4.539 -2.464 -26.503 1.00 91.19 109 ALA A N 1
ATOM 827 C CA . ALA A 1 109 ? 5.569 -3.209 -25.797 1.00 91.19 109 ALA A CA 1
ATOM 828 C C . ALA A 1 109 ? 5.389 -3.036 -24.288 1.00 91.19 109 ALA A C 1
ATOM 830 O O . ALA A 1 109 ? 5.402 -1.909 -23.800 1.00 91.19 109 ALA A O 1
ATOM 831 N N . ASP A 1 110 ? 5.329 -4.157 -23.577 1.00 91.25 110 ASP A N 1
ATOM 832 C CA . ASP A 1 110 ? 5.376 -4.182 -22.121 1.00 91.25 110 ASP A CA 1
ATOM 833 C C . ASP A 1 110 ? 6.773 -3.778 -21.574 1.00 91.25 110 ASP A C 1
ATOM 835 O O . ASP A 1 110 ? 7.799 -4.249 -22.090 1.00 91.25 110 ASP A O 1
ATOM 839 N N . PRO A 1 111 ? 6.853 -3.025 -20.456 1.00 93.69 111 PRO A N 1
ATOM 840 C CA . PRO A 1 111 ? 5.726 -2.408 -19.768 1.00 93.69 111 PRO A CA 1
ATOM 841 C C . PRO A 1 111 ? 5.244 -1.103 -20.435 1.00 93.69 111 PRO A C 1
ATOM 843 O O . PRO A 1 111 ? 6.093 -0.290 -20.784 1.00 93.69 111 PRO A O 1
ATOM 846 N N . GLU A 1 112 ? 3.936 -0.817 -20.512 1.00 94.81 112 GLU A N 1
ATOM 847 C CA . GLU A 1 112 ? 3.466 0.478 -21.060 1.00 94.81 112 GLU A CA 1
ATOM 848 C C . GLU A 1 112 ? 3.879 1.684 -20.201 1.00 94.81 112 GLU A C 1
ATOM 850 O O . GLU A 1 112 ? 4.246 2.735 -20.730 1.00 94.81 112 GLU A O 1
ATOM 855 N N . ASP A 1 113 ? 3.808 1.556 -18.872 1.00 95.56 113 ASP A N 1
ATOM 856 C CA . ASP A 1 113 ? 4.309 2.559 -17.925 1.00 95.56 113 ASP A CA 1
ATOM 857 C C . ASP A 1 113 ? 5.784 2.281 -17.609 1.00 95.56 113 ASP A C 1
ATOM 859 O O . ASP A 1 113 ? 6.135 1.812 -16.523 1.00 95.56 113 ASP A O 1
ATOM 863 N N . GLU A 1 114 ? 6.652 2.512 -18.597 1.00 94.31 114 GLU A N 1
ATOM 864 C CA . GLU A 1 114 ? 8.093 2.253 -18.512 1.00 94.31 114 GLU A CA 1
ATOM 865 C C . GLU A 1 114 ? 8.777 2.997 -17.350 1.00 94.31 114 GLU A C 1
ATOM 867 O O . GLU A 1 114 ? 8.410 4.108 -16.947 1.00 94.31 114 GLU A O 1
ATOM 872 N N . ALA A 1 115 ? 9.859 2.410 -16.829 1.00 94.50 115 ALA A N 1
ATOM 873 C CA . ALA A 1 115 ? 10.695 3.090 -15.852 1.00 94.50 115 ALA A CA 1
ATOM 874 C C . ALA A 1 115 ? 11.350 4.322 -16.486 1.00 94.50 115 ALA A C 1
ATOM 876 O O . ALA A 1 115 ? 12.004 4.224 -17.519 1.00 94.50 115 ALA A O 1
ATOM 877 N N . GLN A 1 116 ? 11.257 5.489 -15.846 1.00 94.12 116 GLN A N 1
ATOM 878 C CA . GLN A 1 116 ? 11.815 6.706 -16.438 1.00 94.12 116 GLN A CA 1
ATOM 879 C C . GLN A 1 116 ? 13.252 6.973 -15.995 1.00 94.12 116 GLN A C 1
ATOM 881 O O . GLN A 1 116 ? 13.491 7.191 -14.799 1.00 94.12 116 GLN A O 1
ATOM 886 N N . PRO A 1 117 ? 14.220 7.054 -16.927 1.00 94.56 117 PRO A N 1
ATOM 887 C CA . PRO A 1 117 ? 15.577 7.496 -16.639 1.00 94.56 117 PRO A CA 1
ATOM 888 C C . PRO A 1 117 ? 15.640 8.977 -16.251 1.00 94.56 117 PRO A C 1
ATOM 890 O O . PRO A 1 117 ? 14.814 9.797 -16.653 1.00 94.56 117 PRO A O 1
ATOM 893 N N . LYS A 1 118 ? 16.686 9.374 -15.525 1.00 94.00 118 LYS A N 1
ATOM 894 C CA . LYS A 1 118 ? 17.003 10.796 -15.339 1.00 94.00 118 LYS A CA 1
ATOM 895 C C . LYS A 1 118 ? 17.449 11.424 -16.662 1.00 94.00 118 LYS A C 1
ATOM 897 O O . LYS A 1 118 ? 18.162 10.815 -17.448 1.00 94.00 118 LYS A O 1
ATOM 902 N N . SER A 1 119 ? 17.121 12.693 -16.888 1.00 93.62 119 SER A N 1
ATOM 903 C CA . SER A 1 119 ? 17.508 13.399 -18.122 1.00 93.62 119 SER A CA 1
ATOM 904 C C . SER A 1 119 ? 19.008 13.707 -18.233 1.00 93.62 119 SER A C 1
ATOM 906 O O . SER A 1 119 ? 19.487 14.063 -19.307 1.00 93.62 119 SER A O 1
ATOM 908 N N . ASN A 1 120 ? 19.765 13.587 -17.139 1.00 93.12 120 ASN A N 1
ATOM 909 C CA . ASN A 1 120 ? 21.177 13.961 -17.042 1.00 93.12 120 ASN A CA 1
ATOM 910 C C . ASN A 1 120 ? 22.125 12.759 -16.875 1.00 93.12 120 ASN A C 1
ATOM 912 O O . ASN A 1 120 ? 23.143 12.867 -16.184 1.00 93.12 120 ASN A O 1
ATOM 916 N N . LEU A 1 121 ? 21.801 11.614 -17.483 1.00 94.56 121 LEU A N 1
ATOM 917 C CA . LEU A 1 121 ? 22.669 10.437 -17.439 1.00 94.56 121 LEU A CA 1
ATOM 918 C C . LEU A 1 121 ? 24.028 10.690 -18.093 1.00 94.56 121 LEU A C 1
ATOM 920 O O . LEU A 1 121 ? 24.158 11.374 -19.104 1.00 94.56 121 LEU A O 1
ATOM 924 N N . SER A 1 122 ? 25.060 10.087 -17.503 1.00 91.38 122 SER A N 1
ATOM 925 C CA . SER A 1 122 ? 26.413 10.056 -18.076 1.00 91.38 122 SER A CA 1
ATOM 926 C C . SER A 1 122 ? 26.596 8.931 -19.105 1.00 91.38 122 SER A C 1
ATOM 928 O O . SER A 1 122 ? 27.634 8.854 -19.757 1.00 91.38 122 SER A O 1
ATOM 930 N N . THR A 1 123 ? 25.603 8.052 -19.238 1.00 92.88 123 THR A N 1
ATOM 931 C CA . THR A 1 123 ? 25.564 6.885 -20.127 1.00 92.88 123 THR A CA 1
ATOM 932 C C . THR A 1 123 ? 24.325 6.947 -21.028 1.00 92.88 123 THR A C 1
ATOM 934 O O . THR A 1 123 ? 23.357 7.617 -20.672 1.00 92.88 123 THR A O 1
ATOM 937 N N . PRO A 1 124 ? 24.306 6.244 -22.179 1.00 93.69 124 PRO A N 1
ATOM 938 C CA . PRO A 1 124 ? 23.136 6.226 -23.066 1.00 93.69 124 PRO A CA 1
ATOM 939 C C . PRO A 1 124 ? 21.881 5.593 -22.450 1.00 93.69 124 PRO A C 1
ATOM 941 O O . PRO A 1 124 ? 20.775 5.893 -22.882 1.00 93.69 124 PRO A O 1
ATOM 944 N N . LYS A 1 125 ? 22.063 4.697 -21.475 1.00 94.44 125 LYS A N 1
ATOM 945 C CA . LYS A 1 125 ? 21.006 3.988 -20.747 1.00 94.44 125 LYS A CA 1
ATOM 946 C C . LYS A 1 125 ? 21.330 3.941 -19.248 1.00 94.44 125 LYS A C 1
ATOM 948 O O . LYS A 1 125 ? 22.516 4.054 -18.906 1.00 94.44 125 LYS A O 1
ATOM 953 N N . PRO A 1 126 ? 20.330 3.753 -18.370 1.00 96.06 126 PRO A N 1
ATOM 954 C CA . PRO A 1 126 ? 20.543 3.440 -16.960 1.00 96.06 126 PRO A CA 1
ATOM 955 C C . PRO A 1 126 ? 21.476 2.242 -16.760 1.00 96.06 126 PRO A C 1
ATOM 957 O O . PRO A 1 126 ? 21.437 1.269 -17.509 1.00 96.06 126 PRO A O 1
ATOM 960 N N . THR A 1 127 ? 22.323 2.314 -15.739 1.00 95.81 127 THR A N 1
ATOM 961 C CA . THR A 1 127 ? 23.277 1.246 -15.375 1.00 95.81 127 THR A CA 1
ATOM 962 C C . THR A 1 127 ? 23.224 0.872 -13.897 1.00 95.81 127 THR A C 1
ATOM 964 O O . THR A 1 127 ? 23.799 -0.135 -13.490 1.00 95.81 127 THR A O 1
ATOM 967 N N . LYS A 1 128 ? 22.559 1.685 -13.073 1.00 93.94 128 LYS A N 1
ATOM 968 C CA . LYS A 1 128 ? 22.419 1.489 -11.627 1.00 93.94 128 LYS A CA 1
ATOM 969 C C . LYS A 1 128 ? 21.057 2.002 -11.144 1.00 93.94 128 LYS A C 1
ATOM 971 O O . LYS A 1 128 ? 20.510 2.902 -11.776 1.00 93.94 128 LYS A O 1
ATOM 976 N N . PRO A 1 129 ? 20.533 1.512 -10.006 1.00 89.56 129 PRO A N 1
ATOM 977 C CA . PRO A 1 129 ? 19.214 1.907 -9.494 1.00 89.56 129 PRO A CA 1
ATOM 978 C C . PRO A 1 129 ? 18.982 3.422 -9.393 1.00 89.56 129 PRO A C 1
ATOM 980 O O . PRO A 1 129 ? 17.908 3.922 -9.709 1.00 89.56 129 PRO A O 1
ATOM 983 N N . ASP A 1 130 ? 20.009 4.179 -8.999 1.00 89.12 130 ASP A N 1
ATOM 984 C CA . ASP A 1 130 ? 19.929 5.637 -8.859 1.00 89.12 130 ASP A CA 1
ATOM 985 C C . ASP A 1 130 ? 19.888 6.399 -10.199 1.00 89.12 130 ASP A C 1
ATOM 987 O O . ASP A 1 130 ? 19.806 7.629 -10.186 1.00 89.12 130 ASP A O 1
ATOM 991 N N . ASP A 1 131 ? 19.956 5.727 -11.348 1.00 93.81 131 ASP A N 1
ATOM 992 C CA . ASP A 1 131 ? 19.848 6.362 -12.668 1.00 93.81 131 ASP A CA 1
ATOM 993 C C . ASP A 1 131 ? 18.389 6.657 -13.066 1.00 93.81 131 ASP A C 1
ATOM 995 O O . ASP A 1 131 ? 18.153 7.449 -13.980 1.00 93.81 131 ASP A O 1
ATOM 999 N N . PHE A 1 132 ? 17.409 6.096 -12.353 1.00 91.50 132 PHE A N 1
ATOM 1000 C CA . PHE A 1 132 ? 15.987 6.317 -12.614 1.00 91.50 132 PHE A CA 1
ATOM 1001 C C . PHE A 1 132 ? 15.423 7.507 -11.832 1.00 91.50 132 PHE A C 1
ATOM 1003 O O . PHE A 1 132 ? 15.785 7.769 -10.680 1.00 91.50 132 PHE A O 1
ATOM 1010 N N . LEU A 1 133 ? 14.530 8.246 -12.485 1.00 90.19 133 LEU A N 1
ATOM 1011 C CA . LEU A 1 133 ? 13.655 9.238 -11.874 1.00 90.19 133 LEU A CA 1
ATOM 1012 C C . LEU A 1 133 ? 12.379 8.586 -11.329 1.00 90.19 133 LEU A C 1
ATOM 1014 O O . LEU A 1 133 ? 11.985 8.914 -10.211 1.00 90.19 133 LEU A O 1
ATOM 1018 N N . HIS A 1 134 ? 11.789 7.676 -12.109 1.00 91.81 134 HIS A N 1
ATOM 1019 C CA . HIS A 1 134 ? 10.588 6.909 -11.769 1.00 91.81 134 HIS A CA 1
ATOM 1020 C C . HIS A 1 134 ? 10.842 5.417 -12.033 1.00 91.81 134 HIS A C 1
ATOM 1022 O O . HIS A 1 134 ? 10.477 4.913 -13.094 1.00 91.81 134 HIS A O 1
ATOM 1028 N N . PRO A 1 135 ? 11.564 4.712 -11.140 1.00 90.50 135 PRO A N 1
ATOM 1029 C CA . PRO A 1 135 ? 11.953 3.317 -11.357 1.00 90.50 135 PRO A CA 1
ATOM 1030 C C . PRO A 1 135 ? 10.786 2.322 -11.408 1.00 90.50 135 PRO A C 1
ATOM 1032 O O . PRO A 1 135 ? 10.999 1.176 -11.796 1.00 90.50 135 PRO A O 1
ATOM 1035 N N . PHE A 1 136 ? 9.584 2.713 -10.978 1.00 91.25 136 PHE A N 1
ATOM 1036 C CA . PHE A 1 136 ? 8.416 1.830 -10.936 1.00 91.25 136 PHE A CA 1
ATOM 1037 C C . PHE A 1 136 ? 7.330 2.195 -11.958 1.00 91.25 136 PHE A C 1
ATOM 1039 O O . PHE A 1 136 ? 6.240 1.634 -11.874 1.00 91.25 136 PHE A O 1
ATOM 1046 N N . GLY A 1 137 ? 7.635 3.106 -12.886 1.00 92.94 137 GLY A N 1
ATOM 1047 C CA . GLY A 1 137 ? 6.668 3.720 -13.800 1.00 92.94 137 GLY A CA 1
ATOM 1048 C C . GLY A 1 137 ? 6.271 5.124 -13.335 1.00 92.94 137 GLY A C 1
ATOM 1049 O O . GLY A 1 137 ? 6.074 5.366 -12.138 1.00 92.94 137 GLY A O 1
ATOM 1050 N N . GLU A 1 138 ? 6.224 6.091 -14.255 1.00 93.31 138 GLU A N 1
ATOM 1051 C CA . GLU A 1 138 ? 5.849 7.473 -13.919 1.00 93.31 138 GLU A CA 1
ATOM 1052 C C . GLU A 1 138 ? 4.398 7.540 -13.453 1.00 93.31 138 GLU A C 1
ATOM 1054 O O . GLU A 1 138 ? 4.105 8.204 -12.448 1.00 93.31 138 GLU A O 1
ATOM 1059 N N . ASP A 1 139 ? 3.515 6.833 -14.150 1.00 94.62 139 ASP A N 1
ATOM 1060 C CA . ASP A 1 139 ? 2.080 6.926 -13.949 1.00 94.62 139 ASP A CA 1
ATOM 1061 C C . ASP A 1 139 ? 1.649 6.210 -12.663 1.00 94.62 139 ASP A C 1
ATOM 1063 O O . ASP A 1 139 ? 0.941 6.798 -11.834 1.00 94.62 139 ASP A O 1
ATOM 1067 N N . ALA A 1 140 ? 2.139 4.992 -12.415 1.00 91.62 140 ALA A N 1
ATOM 1068 C CA . ALA A 1 140 ? 1.879 4.252 -11.181 1.00 91.62 140 ALA A CA 1
ATOM 1069 C C . ALA A 1 140 ? 2.362 5.029 -9.943 1.00 91.62 140 ALA A C 1
ATOM 1071 O O . ALA A 1 140 ? 1.652 5.137 -8.928 1.00 91.62 140 ALA A O 1
ATOM 1072 N N . GLU A 1 141 ? 3.551 5.634 -10.024 1.00 91.25 141 GLU A N 1
ATOM 1073 C CA . GLU A 1 141 ? 4.070 6.487 -8.961 1.00 91.25 141 GLU A CA 1
ATOM 1074 C C . GLU A 1 141 ? 3.276 7.795 -8.815 1.00 91.25 141 GLU A C 1
ATOM 1076 O O . GLU A 1 141 ? 3.021 8.244 -7.691 1.00 91.25 141 GLU A O 1
ATOM 1081 N N . ALA A 1 142 ? 2.865 8.426 -9.918 1.00 91.50 142 ALA A N 1
ATOM 1082 C CA . ALA A 1 142 ? 2.044 9.633 -9.890 1.00 91.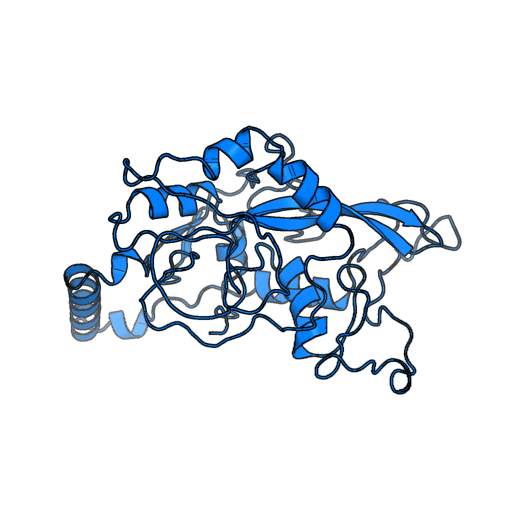50 142 ALA A CA 1
ATOM 1083 C C . ALA A 1 142 ? 0.680 9.360 -9.249 1.00 91.50 142 ALA A C 1
ATOM 1085 O O . ALA A 1 142 ? 0.235 10.140 -8.399 1.00 91.50 142 ALA A O 1
ATOM 1086 N N . PHE A 1 143 ? 0.057 8.227 -9.567 1.00 91.19 143 PHE A N 1
ATOM 1087 C CA . PHE A 1 143 ? -1.199 7.810 -8.960 1.00 91.19 143 PHE A CA 1
ATOM 1088 C C . PHE A 1 143 ? -1.044 7.537 -7.458 1.00 91.19 143 PHE A C 1
ATOM 1090 O O . PHE A 1 143 ? -1.858 8.001 -6.649 1.00 91.19 143 PHE A O 1
ATOM 1097 N N . ALA A 1 144 ? 0.050 6.885 -7.050 1.00 89.25 144 ALA A N 1
ATOM 1098 C CA . ALA A 1 144 ? 0.359 6.689 -5.634 1.00 89.25 144 ALA A CA 1
ATOM 1099 C C . ALA A 1 144 ? 0.531 8.032 -4.900 1.00 89.25 144 ALA A C 1
ATOM 1101 O O . ALA A 1 144 ? -0.064 8.245 -3.838 1.00 89.25 144 ALA A O 1
ATOM 1102 N N . ARG A 1 145 ? 1.282 8.980 -5.482 1.00 87.75 145 ARG A N 1
ATOM 1103 C CA . ARG A 1 145 ? 1.459 10.340 -4.940 1.00 87.75 145 ARG A CA 1
ATOM 1104 C C . ARG A 1 145 ? 0.140 11.104 -4.845 1.00 87.75 145 ARG A C 1
ATOM 1106 O O . ARG A 1 145 ? -0.106 11.765 -3.832 1.00 87.75 145 ARG A O 1
ATOM 1113 N N . PHE A 1 146 ? -0.725 10.993 -5.852 1.00 89.62 146 PHE A N 1
ATOM 1114 C CA . PHE A 1 146 ? -2.064 11.578 -5.825 1.00 89.62 146 PHE A CA 1
ATOM 1115 C C . PHE A 1 146 ? -2.869 11.045 -4.635 1.00 89.62 146 PHE A C 1
ATOM 1117 O O . PHE A 1 146 ? -3.326 11.840 -3.812 1.00 89.62 146 PHE A O 1
ATOM 1124 N N . MET A 1 147 ? -2.963 9.719 -4.473 1.00 89.06 147 MET A N 1
ATOM 1125 C CA . MET A 1 147 ? -3.680 9.097 -3.352 1.00 89.06 147 MET A CA 1
ATOM 1126 C C . MET A 1 147 ? -3.105 9.504 -1.990 1.00 89.06 147 MET A C 1
ATOM 1128 O O . MET A 1 147 ? -3.867 9.839 -1.079 1.00 89.06 147 MET A O 1
ATOM 1132 N N . ARG A 1 148 ? -1.774 9.543 -1.846 1.00 87.75 148 ARG A N 1
ATOM 1133 C CA . ARG A 1 148 ? -1.088 10.012 -0.624 1.00 87.75 148 ARG A CA 1
ATOM 1134 C C . ARG A 1 148 ? -1.416 11.465 -0.282 1.00 87.75 148 ARG A C 1
ATOM 1136 O O . ARG A 1 148 ? -1.492 11.811 0.894 1.00 87.75 148 ARG A O 1
ATOM 1143 N N . SER A 1 149 ? -1.642 12.294 -1.299 1.00 86.00 149 SER A N 1
ATOM 1144 C CA . SER A 1 149 ? -1.923 13.729 -1.158 1.00 86.00 149 SER A CA 1
ATOM 1145 C C . SER A 1 149 ? -3.385 14.038 -0.825 1.00 86.00 149 SER A C 1
ATOM 1147 O O . SER A 1 149 ? -3.735 15.185 -0.535 1.00 86.00 149 SER A O 1
ATOM 1149 N N . THR A 1 150 ? -4.261 13.034 -0.845 1.00 86.88 150 THR A N 1
ATOM 1150 C CA . THR A 1 150 ? -5.663 13.221 -0.482 1.00 86.88 150 THR A CA 1
ATOM 1151 C C . THR A 1 150 ? -5.837 13.343 1.035 1.00 86.88 150 THR A C 1
ATOM 1153 O O . THR A 1 150 ? -5.276 12.589 1.833 1.00 86.88 150 THR A O 1
ATOM 1156 N N . LYS A 1 151 ? -6.653 14.308 1.467 1.00 83.75 151 LYS A N 1
ATOM 1157 C CA . LYS A 1 151 ? -6.978 14.492 2.888 1.00 83.75 151 LYS A CA 1
ATOM 1158 C C . LYS A 1 151 ? -7.981 13.443 3.354 1.00 83.75 151 LYS A C 1
ATOM 1160 O O . LYS A 1 151 ? -8.839 13.029 2.585 1.00 83.75 151 LYS A O 1
ATOM 1165 N N . VAL A 1 152 ? -7.943 13.099 4.640 1.00 80.62 152 VAL A N 1
ATOM 1166 C CA . VAL A 1 152 ? -9.074 12.421 5.290 1.00 80.62 152 VAL A CA 1
ATOM 1167 C C . VAL A 1 152 ? -10.272 13.381 5.283 1.00 80.62 152 VAL A C 1
ATOM 1169 O O . VAL A 1 152 ? -10.089 14.553 5.637 1.00 80.62 152 VAL A O 1
ATOM 1172 N N . PRO A 1 153 ? -11.485 12.934 4.909 1.00 74.88 153 PRO A N 1
ATOM 1173 C CA . PRO A 1 153 ? -12.682 13.751 5.055 1.00 74.88 153 PRO A CA 1
ATOM 1174 C C . PRO A 1 153 ? -12.827 14.201 6.516 1.00 74.88 153 PRO A C 1
ATOM 1176 O O . PRO A 1 153 ? -12.735 13.362 7.419 1.00 74.88 153 PRO A O 1
ATOM 1179 N N . PRO A 1 154 ? -13.029 15.501 6.797 1.00 72.62 154 PRO A N 1
ATOM 1180 C CA . PRO A 1 154 ? -13.333 15.921 8.156 1.00 72.62 154 PRO A CA 1
ATOM 1181 C C . PRO A 1 154 ? -14.630 15.241 8.606 1.00 72.62 154 PRO A C 1
ATOM 1183 O O . PRO A 1 154 ? -15.519 14.981 7.792 1.00 72.62 154 PRO A O 1
ATOM 1186 N N . ARG A 1 155 ? -14.779 14.990 9.913 1.00 74.56 155 ARG A N 1
ATOM 1187 C CA . ARG A 1 155 ? -16.130 14.760 10.437 1.00 74.56 155 ARG A CA 1
ATOM 1188 C C . ARG A 1 155 ? -16.934 16.013 10.128 1.00 74.56 155 ARG A C 1
ATOM 1190 O O . ARG A 1 155 ? -16.417 17.111 10.314 1.00 74.56 155 ARG A O 1
ATOM 1197 N N . ASP A 1 156 ? -18.154 15.851 9.640 1.00 68.38 156 ASP A N 1
ATOM 1198 C CA . ASP A 1 156 ? -19.013 16.992 9.356 1.00 68.38 156 ASP A CA 1
ATOM 1199 C C . ASP A 1 156 ? -19.315 17.736 10.664 1.00 68.38 156 ASP A C 1
ATOM 1201 O O . ASP A 1 156 ? -20.180 17.344 11.448 1.00 68.38 156 ASP A O 1
ATOM 1205 N N . PHE A 1 157 ? -18.538 18.787 10.929 1.00 58.56 157 PHE A N 1
ATOM 1206 C CA . PHE A 1 157 ? -18.700 19.613 12.114 1.00 58.56 157 PHE A CA 1
ATOM 1207 C C . PHE A 1 157 ? -19.851 20.614 11.952 1.00 58.56 157 PHE A C 1
ATOM 1209 O O . PHE A 1 157 ? -20.373 21.079 12.963 1.00 58.56 157 PHE A O 1
ATOM 1216 N N . ALA A 1 158 ? -20.301 20.894 10.723 1.00 54.88 158 ALA A N 1
ATOM 1217 C CA . ALA A 1 158 ? -21.445 21.767 10.471 1.00 54.88 158 ALA A CA 1
ATOM 1218 C C . ALA A 1 158 ? -22.757 21.095 10.903 1.00 54.88 158 ALA A C 1
ATOM 1220 O O . ALA A 1 158 ? -23.611 21.750 11.497 1.00 54.88 158 ALA A O 1
ATOM 1221 N N . LEU A 1 159 ? -22.874 19.770 10.738 1.00 53.38 159 LEU A N 1
ATOM 1222 C CA . LEU A 1 159 ? -23.921 18.995 11.413 1.00 53.38 159 LEU A CA 1
ATOM 1223 C C . LEU A 1 159 ? -23.766 19.056 12.934 1.00 53.38 159 LEU A C 1
ATOM 1225 O O . LEU A 1 159 ? -24.758 19.093 13.648 1.00 53.38 159 LEU A O 1
ATOM 1229 N N . THR A 1 160 ? -22.540 19.109 13.456 1.00 53.00 160 THR A N 1
ATOM 1230 C CA . THR A 1 160 ? -22.338 19.140 14.907 1.00 53.00 160 THR A CA 1
ATOM 1231 C C . THR A 1 160 ? -22.634 20.498 15.546 1.00 53.00 160 THR A C 1
ATOM 1233 O O . THR A 1 160 ? -22.861 20.543 16.744 1.00 53.00 160 THR A O 1
ATOM 1236 N N . GLU A 1 161 ? -22.668 21.627 14.837 1.00 56.75 161 GLU A N 1
ATOM 1237 C CA . GLU A 1 161 ? -22.958 22.916 15.497 1.00 56.75 161 GLU A CA 1
ATOM 1238 C C . GLU A 1 161 ? -24.387 23.004 16.051 1.00 56.75 161 GLU A C 1
ATOM 1240 O O . GLU A 1 161 ? -24.620 23.693 17.042 1.00 56.75 161 GLU A O 1
ATOM 1245 N N . LEU A 1 162 ? -25.315 22.225 15.494 1.00 62.28 162 LEU A N 1
ATOM 1246 C CA . LEU A 1 162 ? -26.637 22.006 16.067 1.00 62.28 162 LEU A CA 1
ATOM 1247 C C . LEU A 1 162 ? -26.573 20.858 17.083 1.00 62.28 162 LEU A C 1
ATOM 1249 O O . LEU A 1 162 ? -26.350 19.700 16.723 1.00 62.28 162 LEU A O 1
ATOM 1253 N N . ASP A 1 163 ? -26.816 21.172 18.356 1.00 68.12 163 ASP A N 1
ATOM 1254 C CA . ASP A 1 163 ? -26.700 20.221 19.471 1.00 68.12 163 ASP A CA 1
ATOM 1255 C C . ASP A 1 163 ? -27.492 18.915 19.257 1.00 68.12 163 ASP A C 1
ATOM 1257 O O . ASP A 1 163 ? -27.019 17.838 19.616 1.00 68.12 163 ASP A O 1
ATOM 1261 N N . ILE A 1 164 ? -28.632 18.968 18.554 1.00 69.94 164 ILE A N 1
ATOM 1262 C CA . ILE A 1 164 ? -29.451 17.782 18.257 1.00 69.94 164 ILE A CA 1
ATOM 1263 C C . ILE A 1 164 ? -28.722 16.726 17.410 1.00 69.94 164 ILE A C 1
ATOM 1265 O O . ILE A 1 164 ? -28.843 15.531 17.666 1.00 69.94 164 ILE A O 1
ATOM 1269 N N . PHE A 1 165 ? -27.931 17.133 16.418 1.00 75.06 165 PHE A N 1
ATOM 1270 C CA . PHE A 1 165 ? -27.218 16.190 15.553 1.00 75.06 165 PHE A CA 1
ATOM 1271 C C . PHE A 1 165 ? -25.961 15.642 16.236 1.00 75.06 165 PHE A C 1
ATOM 1273 O O . PHE A 1 165 ? -25.625 14.477 16.025 1.00 75.06 165 PHE A O 1
ATOM 1280 N N . LYS A 1 166 ? -25.306 16.423 17.113 1.00 77.31 166 LYS A N 1
ATOM 1281 C CA . LYS A 1 166 ? -24.247 15.900 18.001 1.00 77.31 166 LYS A CA 1
ATOM 1282 C C . LYS A 1 166 ? -24.767 14.742 18.841 1.00 77.31 166 LYS A C 1
ATOM 1284 O O . LYS A 1 166 ? -24.099 13.713 18.929 1.00 77.31 166 LYS A O 1
ATOM 1289 N N . ASP A 1 167 ? -25.934 14.911 19.451 1.00 82.88 167 ASP A N 1
ATOM 1290 C CA . ASP A 1 167 ? -26.503 13.903 20.341 1.00 82.88 167 ASP A CA 1
ATOM 1291 C C . ASP A 1 167 ? -26.942 12.653 19.573 1.00 82.88 167 ASP A C 1
ATOM 1293 O O . ASP A 1 167 ? -26.647 11.540 20.008 1.00 82.88 167 ASP A O 1
ATOM 1297 N N . VAL A 1 168 ? -27.538 12.814 18.385 1.00 85.50 168 VAL A N 1
ATOM 1298 C CA . VAL A 1 168 ? -27.888 11.684 17.507 1.00 85.50 168 VAL A CA 1
ATOM 1299 C C . VAL A 1 168 ? -26.644 10.914 17.054 1.00 85.50 168 VAL A C 1
ATOM 1301 O O . VAL A 1 168 ? -26.625 9.686 17.133 1.00 85.50 168 VAL A O 1
ATOM 1304 N N . VAL A 1 169 ? -25.580 11.602 16.626 1.00 85.31 169 VAL A N 1
ATOM 1305 C CA . VAL A 1 169 ? -24.327 10.946 16.211 1.00 85.31 169 VAL A CA 1
ATOM 1306 C C . VAL A 1 169 ? -23.687 10.197 17.382 1.00 85.31 169 VAL A C 1
ATOM 1308 O O . VAL A 1 169 ? -23.312 9.038 17.220 1.00 85.31 169 VAL A O 1
ATOM 1311 N N . LYS A 1 170 ? -23.613 10.806 18.574 1.00 86.19 170 LYS A N 1
ATOM 1312 C CA . LYS A 1 170 ? -23.083 10.144 19.781 1.00 86.19 170 LYS A CA 1
ATOM 1313 C C . LYS A 1 170 ? -23.919 8.933 20.191 1.00 86.19 170 LYS A C 1
ATOM 1315 O O . LYS A 1 170 ? -23.360 7.912 20.586 1.00 86.19 170 LYS A O 1
ATOM 1320 N N . ALA A 1 171 ? -25.246 9.026 20.094 1.00 91.00 171 ALA A N 1
ATOM 1321 C CA . ALA A 1 171 ? -26.132 7.895 20.350 1.00 91.00 171 ALA A CA 1
ATOM 1322 C C . ALA A 1 171 ? -25.867 6.751 19.358 1.00 91.00 171 ALA A C 1
ATOM 1324 O O . ALA A 1 171 ? -25.762 5.600 19.775 1.00 91.00 171 ALA A O 1
ATOM 1325 N N . GLY A 1 172 ? -25.675 7.067 18.073 1.00 91.81 172 GLY A N 1
ATOM 1326 C CA . GLY A 1 172 ? -25.287 6.098 17.047 1.00 91.81 172 GLY A CA 1
ATOM 1327 C C . GLY A 1 172 ? -23.934 5.437 17.324 1.00 91.81 172 GLY A C 1
ATOM 1328 O O . GLY A 1 172 ? -23.834 4.216 17.271 1.00 91.81 172 GLY A O 1
ATOM 1329 N N . GLU A 1 173 ? -22.908 6.211 17.693 1.00 91.19 173 GLU A N 1
ATOM 1330 C CA . GLU A 1 173 ? -21.589 5.679 18.082 1.00 91.19 173 GLU A CA 1
ATOM 1331 C C . GLU A 1 173 ? -21.675 4.753 19.300 1.00 91.19 173 GLU A C 1
ATOM 1333 O O . GLU A 1 173 ? -20.998 3.719 19.355 1.00 91.19 173 GLU A O 1
ATOM 1338 N N . LYS A 1 174 ? -22.532 5.102 20.269 1.00 95.06 174 LYS A N 1
ATOM 1339 C CA . LYS A 1 174 ? -22.790 4.252 21.428 1.00 95.06 174 LYS A CA 1
ATOM 1340 C C . LYS A 1 174 ? -23.443 2.941 21.001 1.00 95.06 174 LYS A C 1
ATOM 1342 O O . LYS A 1 174 ? -22.936 1.890 21.370 1.00 95.06 174 LYS A O 1
ATOM 1347 N N . ILE A 1 175 ? -24.504 2.994 20.193 1.00 97.31 175 ILE A N 1
ATOM 1348 C CA . ILE A 1 175 ? -25.178 1.795 19.676 1.00 97.31 175 ILE A CA 1
ATOM 1349 C C . ILE A 1 175 ? -24.183 0.915 18.920 1.00 97.31 175 ILE A C 1
ATOM 1351 O O . ILE A 1 175 ? -24.096 -0.270 19.211 1.00 97.31 175 ILE A O 1
ATOM 1355 N N . PHE A 1 176 ? -23.389 1.492 18.014 1.00 96.19 176 PHE A N 1
ATOM 1356 C CA . PHE A 1 176 ? -22.369 0.787 17.233 1.00 96.19 176 PHE A CA 1
ATOM 1357 C C . PHE A 1 176 ? -21.370 0.024 18.116 1.00 96.19 176 PHE A C 1
ATOM 1359 O O . PHE A 1 176 ? -20.974 -1.100 17.807 1.00 96.19 176 PHE A O 1
ATOM 1366 N N . SER A 1 177 ? -20.984 0.626 19.241 1.00 95.50 177 SER A N 1
ATOM 1367 C CA . SER A 1 177 ? -20.096 0.003 20.224 1.00 95.50 177 SER A CA 1
ATOM 1368 C C . SER A 1 177 ? -20.819 -1.058 21.062 1.00 95.50 177 SER A C 1
ATOM 1370 O O . SER A 1 177 ? -20.287 -2.149 21.258 1.00 95.50 177 SER A O 1
ATOM 1372 N N . ASP A 1 178 ? -22.041 -0.770 21.520 1.00 97.00 178 ASP A N 1
ATOM 1373 C CA . ASP A 1 178 ? -22.860 -1.664 22.349 1.00 97.00 178 ASP A CA 1
ATOM 1374 C C . ASP A 1 178 ? -23.203 -2.968 21.611 1.00 97.00 178 ASP A C 1
ATOM 1376 O O . ASP A 1 178 ? -23.150 -4.046 22.202 1.00 97.00 178 ASP A O 1
ATOM 1380 N N . ILE A 1 179 ? -23.504 -2.880 20.309 1.00 96.12 179 ILE A N 1
ATOM 1381 C CA . ILE A 1 179 ? -23.769 -4.043 19.444 1.00 96.12 179 ILE A CA 1
ATOM 1382 C C . ILE A 1 179 ? -22.486 -4.675 18.890 1.00 96.12 179 ILE A C 1
ATOM 1384 O O . ILE A 1 179 ? -22.551 -5.550 18.031 1.00 96.12 179 ILE A O 1
ATOM 1388 N N . LYS A 1 180 ? -21.321 -4.252 19.397 1.00 94.44 180 LYS A N 1
ATOM 1389 C CA . LYS A 1 180 ? -20.005 -4.854 19.149 1.00 94.44 180 LYS A CA 1
ATOM 1390 C C . LYS A 1 180 ? -19.458 -4.686 17.724 1.00 94.44 180 LYS A C 1
ATOM 1392 O O . LYS A 1 180 ? -18.420 -5.265 17.420 1.00 94.44 180 LYS A O 1
ATOM 1397 N N . CYS A 1 181 ? -20.046 -3.831 16.880 1.00 95.06 181 CYS A N 1
ATOM 1398 C CA . CYS A 1 181 ? -19.499 -3.539 15.546 1.00 95.06 181 CYS A CA 1
ATOM 1399 C C . CYS A 1 181 ? -18.073 -2.975 15.616 1.00 95.06 181 CYS A C 1
ATOM 1401 O O . CYS A 1 181 ? -17.241 -3.292 14.769 1.00 95.06 181 CYS A O 1
ATOM 1403 N N . ALA A 1 182 ? -17.775 -2.180 16.650 1.00 95.25 182 ALA A N 1
ATOM 1404 C CA . ALA A 1 182 ? -16.461 -1.570 16.858 1.00 95.25 182 ALA A CA 1
ATOM 1405 C C . ALA A 1 182 ? -15.324 -2.572 17.140 1.00 95.25 182 ALA A C 1
ATOM 1407 O O . ALA A 1 182 ? -14.172 -2.148 17.189 1.00 95.25 182 ALA A O 1
ATOM 1408 N N . ILE A 1 183 ? -15.625 -3.865 17.328 1.00 92.94 183 ILE A N 1
ATOM 1409 C CA . ILE A 1 183 ? -14.604 -4.909 17.483 1.00 92.94 183 ILE A CA 1
ATOM 1410 C C . ILE A 1 183 ? -13.800 -5.072 16.190 1.00 92.94 183 ILE A C 1
ATOM 1412 O O . ILE A 1 183 ? -12.573 -5.039 16.242 1.00 92.94 183 ILE A O 1
ATOM 1416 N N . CYS A 1 184 ? -14.476 -5.198 15.044 1.00 91.56 184 CYS A N 1
ATOM 1417 C CA . CYS A 1 184 ? -13.830 -5.341 13.732 1.00 91.56 184 CYS A CA 1
ATOM 1418 C C . CYS A 1 184 ? -13.771 -3.995 12.992 1.00 91.56 184 CYS A C 1
ATOM 1420 O O . CYS A 1 184 ? -12.800 -3.653 12.325 1.00 91.56 184 CYS A O 1
ATOM 1422 N N . HIS A 1 185 ? -14.787 -3.149 13.156 1.00 94.00 185 HIS A N 1
ATOM 1423 C CA . HIS A 1 185 ? -14.806 -1.818 12.556 1.00 94.00 185 HIS A CA 1
ATOM 1424 C C . HIS A 1 185 ? -14.146 -0.792 13.473 1.00 94.00 185 HIS A C 1
ATOM 1426 O O . HIS A 1 185 ? -14.819 0.078 14.033 1.00 94.00 185 HIS A O 1
ATOM 1432 N N . THR A 1 186 ? -12.821 -0.896 13.622 1.00 93.50 186 THR A N 1
ATOM 1433 C CA . THR A 1 186 ? -12.038 -0.020 14.505 1.00 93.50 186 THR A CA 1
ATOM 1434 C C . THR A 1 186 ? -12.296 1.458 14.164 1.00 93.50 186 THR A C 1
ATOM 1436 O O . THR A 1 186 ? -11.906 1.924 13.086 1.00 93.50 186 THR A O 1
ATOM 1439 N N . PRO A 1 187 ? -12.944 2.240 15.055 1.00 91.50 187 PRO A N 1
ATOM 1440 C CA . PRO A 1 187 ? -13.438 3.570 14.692 1.00 91.50 187 PRO A CA 1
ATOM 1441 C C . PRO A 1 187 ? -12.348 4.610 14.469 1.00 91.50 187 PRO A C 1
ATOM 1443 O O . PRO A 1 187 ? -12.585 5.620 13.806 1.00 91.50 187 PRO A O 1
ATOM 1446 N N . GLN A 1 188 ? -11.183 4.431 15.091 1.00 91.56 188 GLN A N 1
ATOM 1447 C CA . GLN A 1 188 ? -10.160 5.462 15.143 1.00 91.56 188 GLN A CA 1
ATOM 1448 C C . GLN A 1 188 ? -8.758 4.867 15.216 1.00 91.56 188 GLN A C 1
ATOM 1450 O O . GLN A 1 188 ? -8.503 3.974 16.016 1.00 91.56 188 GLN A O 1
ATOM 1455 N N . TYR A 1 189 ? -7.838 5.467 14.465 1.00 93.12 189 TYR A N 1
ATOM 1456 C CA . TYR A 1 189 ? -6.400 5.303 14.653 1.00 93.12 189 TYR A CA 1
ATOM 1457 C C . TYR A 1 189 ? -5.754 6.667 14.863 1.00 93.12 189 TYR A C 1
ATOM 1459 O O . TYR A 1 189 ? -6.286 7.704 14.451 1.00 93.12 189 TYR A O 1
ATOM 1467 N N . ILE A 1 190 ? -4.584 6.651 15.493 1.00 93.56 190 ILE A N 1
ATOM 1468 C CA . ILE A 1 190 ? -3.680 7.794 15.556 1.00 93.56 190 ILE A CA 1
ATOM 1469 C C . ILE A 1 190 ? -2.435 7.400 14.768 1.00 93.56 190 ILE A C 1
ATOM 1471 O O . ILE A 1 190 ? -1.812 6.382 15.076 1.00 93.56 190 ILE A O 1
ATOM 1475 N N . THR A 1 191 ? -2.093 8.163 13.732 1.00 92.75 191 THR A N 1
ATOM 1476 C CA . THR A 1 191 ? -0.845 7.931 13.000 1.00 92.75 191 THR A CA 1
ATOM 1477 C C . THR A 1 191 ? 0.361 8.189 13.909 1.00 92.75 191 THR A C 1
ATOM 1479 O O . THR A 1 191 ? 0.276 9.013 14.828 1.00 92.75 191 THR A O 1
ATOM 1482 N N . PRO A 1 192 ? 1.507 7.528 13.671 1.00 91.88 192 PRO A N 1
ATOM 1483 C CA . PRO A 1 192 ? 2.703 7.757 14.478 1.00 91.88 192 PRO A CA 1
ATOM 1484 C C . PRO A 1 192 ? 3.169 9.215 14.421 1.00 91.88 192 PRO A C 1
ATOM 1486 O O . PRO A 1 192 ? 2.790 9.971 13.527 1.00 91.88 192 PRO A O 1
ATOM 1489 N N . LEU A 1 193 ? 4.023 9.622 15.360 1.00 94.06 193 LEU A N 1
ATOM 1490 C CA . LEU A 1 193 ? 4.639 10.950 15.318 1.00 94.06 193 LEU A CA 1
ATOM 1491 C C . LEU A 1 193 ? 5.473 11.116 14.040 1.00 94.06 193 LEU A C 1
ATOM 1493 O O . LEU A 1 193 ? 6.076 10.153 13.558 1.00 94.06 193 LEU A O 1
ATOM 1497 N N . ALA A 1 194 ? 5.560 12.344 13.531 1.00 91.25 194 ALA A N 1
ATOM 1498 C CA . ALA A 1 194 ? 6.474 12.667 12.440 1.00 91.25 194 ALA A CA 1
ATOM 1499 C C . ALA A 1 194 ? 7.917 12.263 12.799 1.00 91.25 194 ALA A C 1
ATOM 1501 O O . ALA A 1 194 ? 8.332 12.379 13.953 1.00 91.25 194 ALA A O 1
ATOM 1502 N N . GLY A 1 195 ? 8.667 11.749 11.825 1.00 86.69 195 GLY A N 1
ATOM 1503 C CA . GLY A 1 195 ? 10.017 11.218 12.024 1.00 86.69 195 GLY A CA 1
ATOM 1504 C C . GLY A 1 195 ? 10.070 9.807 12.624 1.00 86.69 195 GLY A C 1
ATOM 1505 O O . GLY A 1 195 ? 11.153 9.231 12.710 1.00 86.69 195 GLY A O 1
ATOM 1506 N N . THR A 1 196 ? 8.935 9.208 13.006 1.00 88.50 196 THR A N 1
ATOM 1507 C CA . THR A 1 196 ? 8.912 7.806 13.455 1.00 88.50 196 THR A CA 1
ATOM 1508 C C . THR A 1 196 ? 9.296 6.888 12.290 1.00 88.50 196 THR A C 1
ATOM 1510 O O . THR A 1 196 ? 8.643 6.964 11.248 1.00 88.50 196 THR A O 1
ATOM 1513 N N . PRO A 1 197 ? 10.296 5.997 12.433 1.00 84.69 197 PRO A N 1
ATOM 1514 C CA . PRO A 1 197 ? 10.613 5.011 11.404 1.00 84.69 197 PRO A CA 1
ATOM 1515 C C . PRO A 1 197 ? 9.430 4.088 11.138 1.00 84.69 197 PRO A C 1
ATOM 1517 O O . PRO A 1 197 ? 8.827 3.561 12.075 1.00 84.69 197 PRO A O 1
ATOM 1520 N N . ILE A 1 198 ? 9.129 3.855 9.865 1.00 80.94 198 ILE A N 1
ATOM 1521 C CA . ILE A 1 198 ? 8.104 2.901 9.464 1.00 80.94 198 ILE A CA 1
ATOM 1522 C C . ILE A 1 198 ? 8.747 1.516 9.433 1.00 80.94 198 ILE A C 1
ATOM 1524 O O . ILE A 1 198 ? 9.617 1.247 8.606 1.00 80.94 198 ILE A O 1
ATOM 1528 N N . ARG A 1 199 ? 8.354 0.648 10.371 1.00 76.62 199 ARG A N 1
ATOM 1529 C CA . ARG A 1 199 ? 9.031 -0.637 10.592 1.00 76.62 199 ARG A CA 1
ATOM 1530 C C . ARG A 1 199 ? 8.284 -1.791 9.915 1.00 76.62 199 ARG A C 1
ATOM 1532 O O . ARG A 1 199 ? 7.112 -1.999 10.231 1.00 76.62 199 ARG A O 1
ATOM 1539 N N . PRO A 1 200 ? 8.940 -2.565 9.031 1.00 75.25 200 PRO A N 1
ATOM 1540 C CA . PRO A 1 200 ? 8.341 -3.757 8.445 1.00 75.25 200 PRO A CA 1
ATOM 1541 C C . PRO A 1 200 ? 8.324 -4.917 9.445 1.00 75.25 200 PRO A C 1
ATOM 1543 O O . PRO A 1 200 ? 9.075 -4.916 10.421 1.00 75.25 200 PRO A O 1
ATOM 1546 N N . ARG A 1 201 ? 7.499 -5.945 9.207 1.00 76.00 201 ARG A N 1
ATOM 1547 C CA . ARG A 1 201 ? 7.509 -7.169 10.035 1.00 76.00 201 ARG A CA 1
ATOM 1548 C C . ARG A 1 201 ? 8.784 -7.979 9.857 1.00 76.00 201 ARG A C 1
ATOM 1550 O O . ARG A 1 201 ? 9.281 -8.535 10.834 1.00 76.00 201 ARG A O 1
ATOM 1557 N N . TRP A 1 202 ? 9.320 -7.988 8.639 1.00 70.69 202 TRP A N 1
ATOM 1558 C CA . TRP A 1 202 ? 10.547 -8.682 8.267 1.00 70.69 202 TRP A CA 1
ATOM 1559 C C . TRP A 1 202 ? 11.596 -7.692 7.751 1.00 70.69 202 TRP A C 1
ATOM 1561 O O . TRP A 1 202 ? 11.247 -6.755 7.035 1.00 70.69 202 TRP A O 1
ATOM 1571 N N . ARG A 1 203 ? 12.869 -7.888 8.133 1.00 67.50 203 ARG A N 1
ATOM 1572 C CA . ARG A 1 203 ? 13.991 -6.933 7.949 1.00 67.50 203 ARG A CA 1
ATOM 1573 C C . ARG A 1 203 ? 13.823 -5.585 8.688 1.00 67.50 203 ARG A C 1
ATOM 1575 O O . ARG A 1 203 ? 14.065 -4.520 8.130 1.00 67.50 203 ARG A O 1
ATOM 1582 N N . GLN A 1 204 ? 13.487 -5.644 9.981 1.00 59.56 204 GLN A N 1
ATOM 1583 C CA . GLN A 1 204 ? 13.206 -4.495 10.873 1.00 59.56 204 GLN A CA 1
ATOM 1584 C C . GLN A 1 204 ? 14.320 -3.437 11.027 1.00 59.56 204 GLN A C 1
ATOM 1586 O O . GLN A 1 204 ? 14.039 -2.338 11.504 1.00 59.56 204 GLN A O 1
ATOM 1591 N N . ASN A 1 205 ? 15.568 -3.746 10.659 1.00 50.31 205 ASN A N 1
ATOM 1592 C CA . ASN A 1 205 ? 16.725 -2.875 10.914 1.00 50.31 205 ASN A CA 1
ATOM 1593 C C . ASN A 1 205 ? 16.965 -1.809 9.836 1.00 50.31 205 ASN A C 1
ATOM 1595 O O . ASN A 1 205 ? 17.819 -0.947 10.026 1.00 50.31 205 ASN A O 1
ATOM 1599 N N . ASN A 1 206 ? 16.213 -1.842 8.737 1.00 52.66 206 ASN A N 1
ATOM 1600 C CA . ASN A 1 206 ? 16.298 -0.834 7.690 1.00 52.66 206 ASN A CA 1
ATOM 1601 C C . ASN A 1 206 ? 14.989 -0.042 7.700 1.00 52.66 206 ASN A C 1
ATOM 1603 O O . ASN A 1 206 ? 13.942 -0.602 7.371 1.00 52.66 206 ASN A O 1
ATOM 1607 N N . SER A 1 207 ? 15.033 1.240 8.082 1.00 50.03 207 SER A N 1
ATOM 1608 C CA . SER A 1 207 ? 13.950 2.180 7.764 1.00 50.03 207 SER A CA 1
ATOM 1609 C C . SER A 1 207 ? 13.637 2.016 6.284 1.00 50.03 207 SER A C 1
ATOM 1611 O O . SER A 1 207 ? 14.572 2.061 5.489 1.00 50.03 207 SER A O 1
ATOM 1613 N N . ILE A 1 208 ? 12.386 1.715 5.935 1.00 55.06 208 ILE A N 1
ATOM 1614 C CA . ILE A 1 208 ? 12.030 1.230 4.597 1.00 55.06 208 ILE A CA 1
ATOM 1615 C C . ILE A 1 208 ? 12.306 2.342 3.574 1.00 55.06 208 ILE A C 1
ATOM 1617 O O . ILE A 1 208 ? 11.508 3.277 3.497 1.00 55.06 208 ILE A O 1
ATOM 1621 N N . PRO A 1 209 ? 13.385 2.280 2.773 1.00 46.72 209 PRO A N 1
ATOM 1622 C CA . PRO A 1 209 ? 13.560 3.217 1.677 1.00 46.72 209 PRO A CA 1
ATOM 1623 C C . PRO A 1 209 ? 12.650 2.701 0.572 1.00 46.72 209 PRO A C 1
ATOM 1625 O O . PRO A 1 209 ? 12.984 1.657 0.026 1.00 46.72 209 PRO A O 1
ATOM 1628 N N . GLY A 1 210 ? 11.500 3.341 0.320 1.00 46.69 210 GLY A N 1
ATOM 1629 C CA . GLY A 1 210 ? 10.597 2.904 -0.752 1.00 46.69 210 GLY A CA 1
ATOM 1630 C C . GLY A 1 210 ? 9.097 2.976 -0.529 1.00 46.69 210 GLY A C 1
ATOM 1631 O O . GLY A 1 210 ? 8.329 2.708 -1.448 1.00 46.69 210 GLY A O 1
ATOM 1632 N N . ILE A 1 211 ? 8.650 3.394 0.652 1.00 55.53 211 ILE A N 1
ATOM 1633 C CA . ILE A 1 211 ? 7.354 4.067 0.707 1.00 55.53 211 ILE A CA 1
ATOM 1634 C C . ILE A 1 211 ? 7.661 5.509 0.332 1.00 55.53 211 ILE A C 1
ATOM 1636 O O . ILE A 1 211 ? 7.897 6.325 1.210 1.00 55.53 211 ILE A O 1
ATOM 1640 N N . ASP A 1 212 ? 7.812 5.761 -0.967 1.00 58.91 212 ASP A N 1
ATOM 1641 C CA . ASP A 1 212 ? 8.113 7.077 -1.535 1.00 58.91 212 ASP A CA 1
ATOM 1642 C C . ASP A 1 212 ? 6.947 8.040 -1.238 1.00 58.91 212 ASP A C 1
ATOM 1644 O O . ASP A 1 212 ? 6.094 8.279 -2.095 1.00 58.91 212 ASP A O 1
ATOM 1648 N N . PHE A 1 213 ? 6.830 8.577 -0.013 1.00 57.06 213 PHE A N 1
ATOM 1649 C CA . PHE A 1 213 ? 5.890 9.681 0.224 1.00 57.06 213 PHE A CA 1
ATOM 1650 C C . PHE A 1 213 ? 6.364 10.968 -0.472 1.00 57.06 213 PHE A C 1
ATOM 1652 O O . PHE A 1 213 ? 5.634 11.960 -0.484 1.00 57.06 213 PHE A O 1
ATOM 1659 N N . GLY A 1 214 ? 7.532 10.932 -1.114 1.00 42.53 214 GLY A N 1
ATOM 1660 C CA . GLY A 1 214 ? 7.976 11.817 -2.178 1.00 42.53 214 GLY A CA 1
ATOM 1661 C C . GLY A 1 214 ? 9.488 11.704 -2.381 1.00 42.53 214 GLY A C 1
ATOM 1662 O O . GLY A 1 214 ? 10.198 11.212 -1.510 1.00 42.53 214 GLY A O 1
ATOM 1663 N N . ARG A 1 215 ? 10.000 12.253 -3.494 1.00 48.41 215 ARG A N 1
ATOM 1664 C CA . ARG A 1 215 ? 11.412 12.145 -3.937 1.00 48.41 215 ARG A CA 1
ATOM 1665 C C . ARG A 1 215 ? 12.484 12.433 -2.858 1.00 48.41 215 ARG A C 1
ATOM 1667 O O . ARG A 1 215 ? 13.634 12.023 -3.028 1.00 48.41 215 ARG A O 1
ATOM 1674 N N . ASP A 1 216 ? 12.117 13.102 -1.764 1.00 45.28 216 ASP A N 1
ATOM 1675 C CA . ASP A 1 216 ? 12.996 13.563 -0.685 1.00 45.28 216 ASP A CA 1
ATOM 1676 C C . ASP A 1 216 ? 12.944 12.710 0.606 1.00 45.28 216 ASP A C 1
ATOM 1678 O O . ASP A 1 216 ? 13.778 12.902 1.495 1.00 45.28 216 ASP A O 1
ATOM 1682 N N . ASP A 1 217 ? 12.017 11.751 0.746 1.00 50.12 217 ASP A N 1
ATOM 1683 C CA . ASP A 1 217 ? 11.781 11.021 2.005 1.00 50.12 217 ASP A CA 1
ATOM 1684 C C . ASP A 1 217 ? 12.378 9.602 2.062 1.00 50.12 217 ASP A C 1
ATOM 1686 O O . ASP A 1 217 ? 11.922 8.737 2.815 1.00 50.12 217 ASP A O 1
ATOM 1690 N N . LYS A 1 218 ? 13.528 9.397 1.397 1.00 56.88 218 LYS A N 1
ATOM 1691 C CA . LYS A 1 218 ? 14.334 8.148 1.411 1.00 56.88 218 LYS A CA 1
ATOM 1692 C C . LYS A 1 218 ? 14.719 7.621 2.810 1.00 56.88 218 LYS A C 1
ATOM 1694 O O . LYS A 1 218 ? 15.363 6.582 2.930 1.00 56.88 218 LYS A O 1
ATOM 1699 N N . GLN A 1 219 ? 14.364 8.343 3.868 1.00 62.31 219 GLN A N 1
ATOM 1700 C CA . GLN A 1 219 ? 14.596 7.994 5.263 1.00 62.31 219 GLN A CA 1
ATOM 1701 C C . GLN A 1 219 ? 13.618 6.936 5.794 1.00 62.31 219 GLN A C 1
ATOM 1703 O O . GLN A 1 219 ? 13.907 6.350 6.836 1.00 62.31 219 GLN A O 1
ATOM 1708 N N . GLY A 1 220 ? 12.486 6.679 5.122 1.00 74.50 220 GLY A N 1
ATOM 1709 C CA . GLY A 1 220 ? 11.523 5.656 5.553 1.00 74.50 220 GLY A CA 1
ATOM 1710 C C . GLY A 1 220 ? 10.868 5.977 6.901 1.00 74.50 220 GLY A C 1
ATOM 1711 O O . GLY A 1 220 ? 10.703 5.098 7.754 1.00 74.50 220 GLY A O 1
ATOM 1712 N N . VAL A 1 221 ? 10.546 7.254 7.119 1.00 82.94 221 VAL A N 1
ATOM 1713 C CA . VAL A 1 221 ? 9.950 7.790 8.352 1.00 82.94 221 VAL A CA 1
ATOM 1714 C C . VAL A 1 221 ? 8.606 8.446 8.054 1.00 82.94 221 VAL A C 1
ATOM 1716 O O . VAL A 1 221 ? 8.348 8.848 6.928 1.00 82.94 221 VAL A O 1
ATOM 1719 N N . VAL A 1 222 ? 7.746 8.590 9.063 1.00 86.56 222 VAL A N 1
ATOM 1720 C CA . VAL A 1 222 ? 6.455 9.277 8.906 1.00 86.56 222 VAL A CA 1
ATOM 1721 C C . VAL A 1 222 ? 6.670 10.769 8.588 1.00 86.56 222 VAL A C 1
ATOM 1723 O O . VAL A 1 222 ? 7.274 11.467 9.409 1.00 86.56 222 VAL A O 1
ATOM 1726 N N . PRO A 1 223 ? 6.157 11.296 7.459 1.00 85.31 223 PRO A N 1
ATOM 1727 C CA . PRO A 1 223 ? 6.248 12.720 7.128 1.00 85.31 223 PRO A CA 1
ATOM 1728 C C . PRO A 1 223 ? 5.473 13.614 8.104 1.00 85.31 223 PRO A C 1
ATOM 1730 O O . PRO A 1 223 ? 4.481 13.190 8.701 1.00 85.31 223 PRO A O 1
ATOM 1733 N N . GLU A 1 224 ? 5.849 14.892 8.207 1.00 88.12 224 GLU A N 1
ATOM 1734 C CA . GLU A 1 224 ? 5.172 15.869 9.080 1.00 88.12 224 GLU A CA 1
ATOM 1735 C C . GLU A 1 224 ? 3.666 15.977 8.796 1.00 88.12 224 GLU A C 1
ATOM 1737 O O . GLU A 1 224 ? 2.844 15.974 9.716 1.00 88.12 224 GLU A O 1
ATOM 1742 N N . ALA A 1 225 ? 3.291 15.988 7.515 1.00 86.94 225 ALA A N 1
ATOM 1743 C CA . ALA A 1 225 ? 1.897 16.065 7.087 1.00 86.94 225 ALA A CA 1
ATOM 1744 C C . ALA A 1 225 ? 1.051 14.877 7.580 1.00 86.94 225 ALA A C 1
ATOM 1746 O O . ALA A 1 225 ? -0.143 15.039 7.847 1.00 86.94 225 ALA A O 1
ATOM 1747 N N . LEU A 1 226 ? 1.673 13.705 7.734 1.00 88.88 226 LEU A N 1
ATOM 1748 C CA . LEU A 1 226 ? 1.015 12.462 8.128 1.00 88.88 226 LEU A CA 1
ATOM 1749 C C . LEU A 1 226 ? 1.170 12.158 9.620 1.00 88.88 226 LEU A C 1
ATOM 1751 O O . LEU A 1 226 ? 0.488 11.268 10.117 1.00 88.88 226 LEU A O 1
ATOM 1755 N N . GLY A 1 227 ? 2.021 12.887 10.344 1.00 91.38 227 GLY A N 1
ATOM 1756 C CA . GLY A 1 227 ? 2.347 12.610 11.738 1.00 91.38 227 GLY A CA 1
ATOM 1757 C C . GLY A 1 227 ? 1.299 13.091 12.746 1.00 91.38 227 GLY A C 1
ATOM 1758 O O . GLY A 1 227 ? 0.783 14.207 12.640 1.00 91.38 227 GLY A O 1
ATOM 1759 N N . ASN A 1 228 ? 1.031 12.269 13.766 1.00 94.25 228 ASN A N 1
ATOM 1760 C CA . ASN A 1 228 ? 0.134 12.563 14.893 1.00 94.25 228 ASN A CA 1
ATOM 1761 C C . ASN A 1 228 ? -1.277 13.018 14.470 1.00 94.25 228 ASN A C 1
ATOM 1763 O O . ASN A 1 228 ? -1.789 14.051 14.914 1.00 94.25 228 ASN A O 1
ATOM 1767 N N . LYS A 1 229 ? -1.895 12.277 13.552 1.00 91.31 229 LYS A N 1
ATOM 1768 C CA . LYS A 1 229 ? -3.211 12.582 12.982 1.00 91.31 229 LYS A CA 1
ATOM 1769 C C . LYS A 1 229 ? -4.225 11.540 13.399 1.00 91.31 229 LYS A C 1
ATOM 1771 O O . LYS A 1 229 ? -3.936 10.350 13.430 1.00 91.31 229 LYS A O 1
ATOM 1776 N N . ILE A 1 230 ? -5.437 12.002 13.679 1.00 89.94 230 ILE A N 1
ATOM 1777 C CA . ILE A 1 230 ? -6.576 11.129 13.937 1.00 89.94 230 ILE A CA 1
ATOM 1778 C C . ILE A 1 230 ? -7.215 10.778 12.596 1.00 89.94 230 ILE A C 1
ATOM 1780 O O . ILE A 1 230 ? -7.665 11.668 11.876 1.00 89.94 230 ILE A O 1
ATOM 1784 N N . LEU A 1 231 ? -7.300 9.488 12.294 1.00 88.12 231 LEU A N 1
ATOM 1785 C CA . LEU A 1 231 ? -8.067 8.960 11.170 1.00 88.12 231 LEU A CA 1
ATOM 1786 C C . LEU A 1 231 ? -9.212 8.094 11.693 1.00 88.12 231 LEU A C 1
ATOM 1788 O O . LEU A 1 231 ? -9.125 7.522 12.781 1.00 88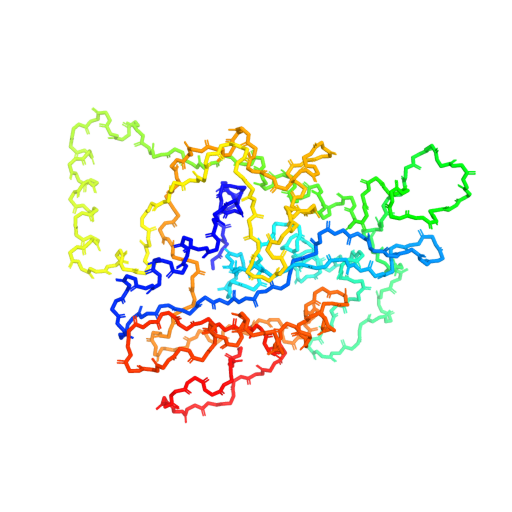.12 231 LEU A O 1
ATOM 1792 N N . ARG A 1 232 ? -10.297 8.013 10.923 1.00 89.12 232 ARG A N 1
ATOM 1793 C CA . ARG A 1 232 ? -11.510 7.274 11.297 1.00 89.12 232 ARG A CA 1
ATOM 1794 C C . ARG A 1 232 ? -11.950 6.336 10.174 1.00 89.12 232 ARG A C 1
ATOM 1796 O O . ARG A 1 232 ? -12.928 6.637 9.497 1.00 89.12 232 ARG A O 1
ATOM 1803 N N . PRO A 1 233 ? -11.199 5.249 9.926 1.00 89.25 233 PRO A N 1
ATOM 1804 C CA . PRO A 1 233 ? -11.473 4.358 8.805 1.00 89.25 233 PRO A CA 1
ATOM 1805 C C . PRO A 1 233 ? -12.652 3.411 9.063 1.00 89.25 233 PRO A C 1
ATOM 1807 O O . PRO A 1 233 ? -13.200 2.889 8.101 1.00 89.25 233 PRO A O 1
ATOM 1810 N N . PHE A 1 234 ? -13.040 3.180 10.329 1.00 91.56 234 PHE A N 1
ATOM 1811 C CA . PHE A 1 234 ? -14.038 2.162 10.704 1.00 91.56 234 PHE A CA 1
ATOM 1812 C C . PHE A 1 234 ? -13.705 0.776 10.119 1.00 91.56 234 PHE A C 1
ATOM 1814 O O . PHE A 1 234 ? -14.567 0.050 9.625 1.00 91.56 234 PHE A O 1
ATOM 1821 N N . SER A 1 235 ? -12.424 0.422 10.176 1.00 92.88 235 SER A N 1
ATOM 1822 C CA . SER A 1 235 ? -11.848 -0.811 9.644 1.00 92.88 235 SER A CA 1
ATOM 1823 C C . SER A 1 235 ? -10.663 -1.198 10.509 1.00 92.88 235 SER A C 1
ATOM 1825 O O . SER A 1 235 ? -9.939 -0.312 10.958 1.00 92.88 235 SER A O 1
ATOM 1827 N N . ASP A 1 236 ? -10.468 -2.490 10.735 1.00 94.12 236 ASP A N 1
ATOM 1828 C CA . ASP A 1 236 ? -9.289 -3.030 11.406 1.00 94.12 236 ASP A CA 1
ATOM 1829 C C . ASP A 1 236 ? -8.174 -3.475 10.441 1.00 94.12 236 ASP A C 1
ATOM 1831 O O . ASP A 1 236 ? -7.072 -3.802 10.885 1.00 94.12 236 ASP A O 1
ATOM 1835 N N . PHE A 1 237 ? -8.442 -3.417 9.128 1.00 93.31 237 PHE A N 1
ATOM 1836 C CA . PHE A 1 237 ? -7.553 -3.836 8.039 1.00 93.31 237 PHE A CA 1
ATOM 1837 C C . PHE A 1 237 ? -7.183 -5.329 8.061 1.00 93.31 237 PHE A C 1
ATOM 1839 O O . PHE A 1 237 ? -6.101 -5.707 7.614 1.00 93.31 237 PHE A O 1
ATOM 1846 N N . MET A 1 238 ? -8.081 -6.181 8.557 1.00 90.56 238 MET A N 1
ATOM 1847 C CA . MET A 1 238 ? -7.906 -7.634 8.611 1.00 90.56 238 MET A CA 1
ATOM 1848 C C . MET A 1 238 ? -9.019 -8.370 7.859 1.00 90.56 238 MET A C 1
ATOM 1850 O O . MET A 1 238 ? -10.084 -7.810 7.597 1.00 90.56 238 MET A O 1
ATOM 1854 N N . LEU A 1 239 ? -8.788 -9.641 7.511 1.00 86.81 239 LEU A N 1
ATOM 1855 C CA . LEU A 1 239 ? -9.870 -10.509 7.040 1.00 86.81 239 LEU A CA 1
ATOM 1856 C C . LEU A 1 239 ? -10.636 -11.106 8.210 1.00 86.81 239 LEU A C 1
ATOM 1858 O O . LEU A 1 239 ? -10.052 -11.420 9.239 1.00 86.81 239 LEU A O 1
ATOM 1862 N N . HIS A 1 240 ? -11.928 -11.327 8.014 1.00 84.19 240 HIS A N 1
ATOM 1863 C CA . HIS A 1 240 ? -12.786 -12.006 8.977 1.00 84.19 240 HIS A CA 1
ATOM 1864 C C . HIS A 1 240 ? -13.549 -13.111 8.266 1.00 84.19 240 HIS A C 1
ATOM 1866 O O . HIS A 1 240 ? -14.112 -12.881 7.194 1.00 84.19 240 HIS A O 1
ATOM 1872 N N . ASP A 1 241 ? -13.591 -14.294 8.871 1.00 78.44 241 ASP A N 1
ATOM 1873 C CA . ASP A 1 241 ? -14.527 -15.330 8.454 1.00 78.44 241 ASP A CA 1
ATOM 1874 C C . ASP A 1 241 ? -15.865 -15.095 9.156 1.00 78.44 241 ASP A C 1
ATOM 1876 O O . ASP A 1 241 ? -16.011 -15.314 10.356 1.00 78.44 241 ASP A O 1
ATOM 1880 N N . ILE A 1 242 ? -16.845 -14.613 8.394 1.00 78.88 242 ILE A N 1
ATOM 1881 C CA . ILE A 1 242 ? -18.214 -14.383 8.872 1.00 78.88 242 ILE A CA 1
ATOM 1882 C C . ILE A 1 242 ? -19.168 -15.524 8.483 1.00 78.88 242 ILE A C 1
ATOM 1884 O O . ILE A 1 242 ? -20.385 -15.377 8.584 1.00 78.88 242 ILE A O 1
ATOM 1888 N N . GLY A 1 243 ? -18.634 -16.651 7.997 1.00 76.44 243 GLY A N 1
ATOM 1889 C CA . GLY A 1 243 ? -19.382 -17.868 7.678 1.00 76.44 243 GLY A CA 1
ATOM 1890 C C . GLY A 1 243 ? -20.189 -17.836 6.377 1.00 76.44 243 GLY A C 1
ATOM 1891 O O . GLY A 1 243 ? -20.825 -18.833 6.039 1.00 76.44 243 GLY A O 1
ATOM 1892 N N . THR A 1 244 ? -20.188 -16.727 5.631 1.00 73.31 244 THR A N 1
ATOM 1893 C CA . THR A 1 244 ? -20.961 -16.608 4.380 1.00 73.31 244 THR A CA 1
ATOM 1894 C C . THR A 1 244 ? -20.137 -16.884 3.124 1.00 73.31 244 THR A C 1
ATOM 1896 O O . THR A 1 244 ? -20.714 -17.208 2.087 1.00 73.31 244 THR A O 1
ATOM 1899 N N . GLY A 1 245 ? -18.808 -16.727 3.196 1.00 67.62 245 GLY A N 1
ATOM 1900 C CA . GLY A 1 245 ? -17.969 -16.505 2.014 1.00 67.62 245 GLY A CA 1
ATOM 1901 C C . GLY A 1 245 ? -18.356 -15.215 1.270 1.00 67.62 245 GLY A C 1
ATOM 1902 O O . GLY A 1 245 ? -19.440 -14.665 1.476 1.00 67.62 245 GLY A O 1
ATOM 1903 N N . ASP A 1 246 ? -17.469 -14.699 0.418 1.00 63.00 246 ASP A N 1
ATOM 1904 C CA . ASP A 1 246 ? -17.775 -13.549 -0.449 1.00 63.00 246 ASP A CA 1
ATOM 1905 C C . ASP A 1 246 ? -17.972 -13.951 -1.921 1.00 63.00 246 ASP A C 1
ATOM 1907 O O . ASP A 1 246 ? -18.623 -13.228 -2.672 1.00 63.00 246 ASP A O 1
ATOM 1911 N N . GLY A 1 247 ? -17.442 -15.109 -2.337 1.00 68.50 247 GLY A N 1
ATOM 1912 C CA . GLY A 1 247 ? -17.423 -15.538 -3.739 1.00 68.50 247 GLY A CA 1
ATOM 1913 C C . GLY A 1 247 ? -16.607 -14.607 -4.645 1.00 68.50 247 GLY A C 1
ATOM 1914 O O . GLY A 1 247 ? -16.657 -14.745 -5.867 1.00 68.50 247 GLY A O 1
ATOM 1915 N N . ILE A 1 248 ? -15.870 -13.655 -4.063 1.00 64.38 248 ILE A N 1
ATOM 1916 C CA . ILE A 1 248 ? -15.061 -12.682 -4.787 1.00 64.38 248 ILE A CA 1
ATOM 1917 C C . ILE A 1 248 ? -13.674 -13.276 -4.912 1.00 64.38 248 ILE A C 1
ATOM 1919 O O . ILE A 1 248 ? -12.880 -13.279 -3.972 1.00 64.38 248 ILE A O 1
ATOM 1923 N N . VAL A 1 249 ? -13.371 -13.759 -6.106 1.00 63.16 249 VAL A N 1
ATOM 1924 C CA . VAL A 1 249 ? -12.028 -14.214 -6.433 1.00 63.16 249 VAL A CA 1
ATOM 1925 C C . VAL A 1 249 ? -11.129 -12.988 -6.537 1.00 63.16 249 VAL A C 1
ATOM 1927 O O . VAL A 1 249 ? -11.455 -12.010 -7.214 1.00 63.16 249 VAL A O 1
ATOM 1930 N N . GLN A 1 250 ? -9.971 -13.046 -5.891 1.00 60.00 250 GLN A N 1
ATOM 1931 C CA . GLN A 1 250 ? -8.881 -12.124 -6.182 1.00 60.00 250 GLN A CA 1
ATOM 1932 C C . GLN A 1 250 ? -8.305 -12.481 -7.554 1.00 60.00 250 GLN A C 1
ATOM 1934 O O . GLN A 1 250 ? -7.414 -13.309 -7.631 1.00 60.00 250 GLN A O 1
ATOM 1939 N N . THR A 1 251 ? -8.878 -11.909 -8.620 1.00 57.75 251 THR A N 1
ATOM 1940 C CA . THR A 1 251 ? -8.328 -11.870 -9.991 1.00 57.75 251 THR A CA 1
ATOM 1941 C C . THR A 1 251 ? -7.579 -13.150 -10.394 1.00 57.75 251 THR A C 1
ATOM 1943 O O . THR A 1 251 ? -6.357 -13.223 -10.324 1.00 57.75 251 THR A O 1
ATOM 1946 N N . GLN A 1 252 ? -8.350 -14.157 -10.798 1.00 53.34 252 GLN A N 1
ATOM 1947 C CA . GLN A 1 252 ? -7.967 -15.567 -10.964 1.00 53.34 252 GLN A CA 1
ATOM 1948 C C . GLN A 1 252 ? -6.769 -15.844 -11.894 1.00 53.34 252 GLN A C 1
ATOM 1950 O O . GLN A 1 252 ? -6.193 -16.925 -11.834 1.00 53.34 252 GLN A O 1
ATOM 1955 N N . ASP A 1 253 ? -6.392 -14.866 -12.716 1.00 58.81 253 ASP A N 1
ATOM 1956 C CA . ASP A 1 253 ? -5.313 -14.947 -13.702 1.00 58.81 253 ASP A CA 1
ATOM 1957 C C . ASP A 1 253 ? -4.338 -13.759 -13.611 1.00 58.81 253 ASP A C 1
ATOM 1959 O O . ASP A 1 253 ? -3.586 -13.506 -14.552 1.00 58.81 253 ASP A O 1
ATOM 1963 N N . ALA A 1 254 ? -4.373 -13.003 -12.507 1.00 60.72 254 ALA A N 1
ATOM 1964 C CA . ALA A 1 254 ? -3.551 -11.812 -12.360 1.00 60.72 254 ALA A CA 1
ATOM 1965 C C . ALA A 1 254 ? -2.125 -12.106 -11.931 1.00 60.72 254 ALA A C 1
ATOM 1967 O O . ALA A 1 254 ? -1.888 -12.947 -11.058 1.00 60.72 254 ALA A O 1
ATOM 1968 N N . GLN A 1 255 ? -1.185 -11.318 -12.452 1.00 62.41 255 GLN A N 1
ATOM 1969 C CA . GLN A 1 255 ? 0.177 -11.317 -11.944 1.00 62.41 255 GLN A CA 1
ATOM 1970 C C . GLN A 1 255 ? 0.199 -10.753 -10.514 1.00 62.41 255 GLN A C 1
ATOM 1972 O O . GLN A 1 255 ? 0.124 -9.547 -10.269 1.00 62.41 255 GLN A O 1
ATOM 1977 N N . ARG A 1 256 ? 0.265 -11.655 -9.532 1.00 68.69 256 ARG A N 1
ATOM 1978 C CA . ARG A 1 256 ? 0.540 -11.324 -8.135 1.00 68.69 256 ARG A CA 1
ATOM 1979 C C . ARG A 1 256 ? 1.378 -12.430 -7.492 1.00 68.69 256 ARG A C 1
ATOM 1981 O O . ARG A 1 256 ? 1.052 -13.602 -7.677 1.00 68.69 256 ARG A O 1
ATOM 1988 N N . PRO A 1 257 ? 2.366 -12.090 -6.649 1.00 74.25 257 PRO A N 1
ATOM 1989 C CA . PRO A 1 257 ? 2.798 -10.742 -6.247 1.00 74.25 257 PRO A CA 1
ATOM 1990 C C . PRO A 1 257 ? 3.565 -9.985 -7.358 1.00 74.25 257 PRO A C 1
ATOM 1992 O O . PRO A 1 257 ? 3.656 -10.457 -8.484 1.00 74.25 257 PRO A O 1
ATOM 1995 N N . ALA A 1 258 ? 4.069 -8.778 -7.060 1.00 82.50 258 ALA A N 1
ATOM 1996 C CA . ALA A 1 258 ? 4.934 -8.026 -7.981 1.00 82.50 258 ALA A CA 1
ATOM 1997 C C . ALA A 1 258 ? 6.155 -8.855 -8.415 1.00 82.50 258 ALA A C 1
ATOM 1999 O O . ALA A 1 258 ? 6.652 -9.668 -7.629 1.00 82.50 258 ALA A O 1
ATOM 2000 N N . ARG A 1 259 ? 6.663 -8.611 -9.632 1.00 87.62 259 ARG A N 1
ATOM 2001 C CA . ARG A 1 259 ? 7.780 -9.362 -10.229 1.00 87.62 259 ARG A CA 1
ATOM 2002 C C . ARG A 1 259 ? 8.936 -9.545 -9.238 1.00 87.62 259 ARG A C 1
ATOM 2004 O O . ARG A 1 259 ? 9.502 -8.572 -8.741 1.00 87.62 259 ARG A O 1
ATOM 2011 N N . GLY A 1 260 ? 9.309 -10.800 -8.985 1.00 85.69 260 GLY A N 1
ATOM 2012 C CA . GLY A 1 260 ? 10.462 -11.164 -8.155 1.00 85.69 260 GLY A CA 1
ATOM 2013 C C . GLY A 1 260 ? 10.169 -11.255 -6.653 1.00 85.69 260 GLY A C 1
ATOM 2014 O O . GLY A 1 260 ? 11.052 -11.626 -5.876 1.00 85.69 260 GLY A O 1
ATOM 2015 N N . ALA A 1 261 ? 8.942 -10.969 -6.212 1.00 86.31 261 ALA A N 1
ATOM 2016 C CA . ALA A 1 261 ? 8.577 -11.085 -4.804 1.00 86.31 261 ALA A CA 1
ATOM 2017 C C . ALA A 1 261 ? 8.457 -12.546 -4.325 1.00 86.31 261 ALA A C 1
ATOM 2019 O O . ALA A 1 261 ? 8.541 -12.795 -3.122 1.00 86.31 261 ALA A O 1
ATOM 2020 N N . GLU A 1 262 ? 8.300 -13.526 -5.220 1.00 82.00 262 GLU A N 1
ATOM 2021 C CA . GLU A 1 262 ? 8.125 -14.945 -4.877 1.00 82.00 262 GLU A CA 1
ATOM 2022 C C . GLU A 1 262 ? 9.331 -15.496 -4.112 1.00 82.00 262 GLU A C 1
ATOM 2024 O O . GLU A 1 262 ? 9.181 -16.133 -3.067 1.00 82.00 262 GLU A O 1
ATOM 2029 N N . GLN A 1 263 ? 10.543 -15.201 -4.592 1.00 78.50 263 GLN A N 1
ATOM 2030 C CA . GLN A 1 263 ? 11.781 -15.618 -3.928 1.00 78.50 263 GLN A CA 1
ATOM 2031 C C . GLN A 1 263 ? 11.879 -15.019 -2.521 1.00 78.50 263 GLN A C 1
ATOM 2033 O O . GLN A 1 263 ? 12.305 -15.680 -1.571 1.00 78.50 263 GLN A O 1
ATOM 2038 N N . TYR A 1 264 ? 11.441 -13.768 -2.372 1.00 79.94 264 TYR A N 1
ATOM 2039 C CA . TYR A 1 264 ? 11.436 -13.069 -1.096 1.00 79.94 264 TYR A CA 1
ATOM 2040 C C . TYR A 1 264 ? 10.416 -13.667 -0.118 1.00 79.94 264 TYR A C 1
ATOM 2042 O O . TYR A 1 264 ? 10.731 -13.866 1.056 1.00 79.94 264 TYR A O 1
ATOM 2050 N N . LEU A 1 265 ? 9.218 -14.018 -0.595 1.00 81.12 265 LEU A N 1
ATOM 2051 C CA . LEU A 1 265 ? 8.197 -14.695 0.206 1.00 81.12 265 LEU A CA 1
ATOM 2052 C C . LEU A 1 265 ? 8.673 -16.067 0.696 1.00 81.12 265 LEU A C 1
ATOM 2054 O O . LEU A 1 265 ? 8.504 -16.376 1.875 1.00 81.12 265 LEU A O 1
ATOM 2058 N N . GLN A 1 266 ? 9.322 -16.857 -0.163 1.00 82.38 266 GLN A N 1
ATOM 2059 C CA . GLN A 1 266 ? 9.886 -18.158 0.219 1.00 82.38 266 GLN A CA 1
ATOM 2060 C C . GLN A 1 266 ? 10.946 -18.022 1.320 1.00 82.38 266 GLN A C 1
ATOM 2062 O O . GLN A 1 266 ? 10.925 -18.766 2.301 1.00 82.38 266 GLN A O 1
ATOM 2067 N N . GLN A 1 267 ? 11.845 -17.039 1.203 1.00 80.50 267 GLN A N 1
ATOM 2068 C CA . GLN A 1 267 ? 12.840 -16.754 2.243 1.00 80.50 267 GLN A CA 1
ATOM 2069 C C . GLN A 1 267 ? 12.175 -16.309 3.553 1.00 80.50 267 GLN A C 1
ATOM 2071 O O . GLN A 1 267 ? 12.571 -16.744 4.635 1.00 80.50 267 GLN A O 1
ATOM 2076 N N . ALA A 1 268 ? 11.142 -15.470 3.470 1.00 79.06 268 ALA A N 1
ATOM 2077 C CA . ALA A 1 268 ? 10.436 -14.970 4.639 1.00 79.06 268 ALA A CA 1
ATOM 2078 C C . ALA A 1 268 ? 9.681 -16.054 5.411 1.00 79.06 268 ALA A C 1
ATOM 2080 O O . ALA A 1 268 ? 9.667 -16.026 6.639 1.00 79.06 268 ALA A O 1
ATOM 2081 N N . GLN A 1 269 ? 9.075 -17.023 4.719 1.00 80.25 269 GLN A N 1
ATOM 2082 C CA . GLN A 1 269 ? 8.395 -18.165 5.347 1.00 80.25 269 GLN A CA 1
ATOM 2083 C C . GLN A 1 269 ? 9.342 -18.996 6.230 1.00 80.25 269 GLN A C 1
ATOM 2085 O O . GLN A 1 269 ? 8.918 -19.652 7.184 1.00 80.25 269 GLN A O 1
ATOM 2090 N N . GLN A 1 270 ? 10.642 -18.954 5.939 1.00 81.50 270 GLN A N 1
ATOM 2091 C CA . GLN A 1 270 ? 11.674 -19.633 6.720 1.00 81.50 270 GLN A CA 1
ATOM 2092 C C . GLN A 1 270 ? 12.219 -18.770 7.873 1.00 81.50 270 GLN A C 1
ATOM 2094 O O . GLN A 1 270 ? 12.984 -19.267 8.699 1.00 81.50 270 GLN A O 1
ATOM 2099 N N . ALA A 1 271 ? 11.838 -17.490 7.962 1.00 81.06 271 ALA A N 1
ATOM 2100 C CA . ALA A 1 271 ? 12.351 -16.574 8.974 1.00 81.06 271 ALA A CA 1
ATOM 2101 C C . ALA A 1 271 ? 11.723 -16.846 10.361 1.00 81.06 271 ALA A C 1
ATOM 2103 O O . ALA A 1 271 ? 10.492 -16.844 10.483 1.00 81.06 271 ALA A O 1
ATOM 2104 N N . PRO A 1 272 ? 12.518 -17.007 11.439 1.00 81.19 272 PRO A N 1
ATOM 2105 C CA . PRO A 1 272 ? 12.000 -17.332 12.774 1.00 81.19 272 PRO A CA 1
ATOM 2106 C C . PRO A 1 272 ? 11.002 -16.310 13.336 1.00 81.19 272 PRO A C 1
ATOM 2108 O O . PRO A 1 272 ? 10.100 -16.647 14.099 1.00 81.19 272 PRO A O 1
ATOM 2111 N N . GLU A 1 273 ? 11.161 -15.029 13.015 1.00 77.12 273 GLU A N 1
ATOM 2112 C CA . GLU A 1 273 ? 10.222 -13.967 13.375 1.00 77.12 273 GLU A CA 1
ATOM 2113 C C . GLU A 1 273 ? 8.869 -14.098 12.676 1.00 77.12 273 GLU A C 1
ATOM 2115 O O . GLU A 1 273 ? 7.859 -13.792 13.302 1.00 77.12 273 GLU A O 1
ATOM 2120 N N . ILE A 1 274 ? 8.834 -14.583 11.432 1.00 78.50 274 ILE A N 1
ATOM 2121 C CA . ILE A 1 274 ? 7.594 -14.829 10.691 1.00 78.50 274 ILE A CA 1
ATOM 2122 C C . ILE A 1 274 ? 6.943 -16.113 11.195 1.00 78.50 274 ILE A C 1
ATOM 2124 O O . ILE A 1 274 ? 5.775 -16.087 11.576 1.00 78.50 274 ILE A O 1
ATOM 2128 N N . GLN A 1 275 ? 7.715 -17.193 11.335 1.00 79.62 275 GLN A N 1
ATOM 2129 C CA . GLN A 1 275 ? 7.224 -18.459 11.884 1.00 79.62 275 GLN A CA 1
ATOM 2130 C C . GLN A 1 275 ? 6.602 -18.276 13.270 1.00 79.62 275 GLN A C 1
ATOM 2132 O O . GLN A 1 275 ? 5.530 -18.808 13.529 1.00 79.62 275 GLN A O 1
ATOM 2137 N N . ARG A 1 276 ? 7.196 -17.450 14.142 1.00 77.62 276 ARG A N 1
ATOM 2138 C CA . ARG A 1 276 ? 6.614 -17.134 15.458 1.00 77.62 276 ARG A CA 1
ATOM 2139 C C . ARG A 1 276 ? 5.259 -16.432 15.387 1.00 77.62 276 ARG A C 1
ATOM 2141 O O . ARG A 1 276 ? 4.452 -16.629 16.289 1.00 77.62 276 ARG A O 1
ATOM 2148 N N . LEU A 1 277 ? 5.019 -15.605 14.371 1.00 71.81 277 LEU A N 1
ATOM 2149 C CA . LEU A 1 277 ? 3.729 -14.932 14.193 1.00 71.81 277 LEU A CA 1
ATOM 2150 C C . LEU A 1 277 ? 2.679 -15.862 13.560 1.00 71.81 277 LEU A C 1
ATOM 2152 O O . LEU A 1 277 ? 1.490 -15.666 13.786 1.00 71.81 277 LEU A O 1
ATOM 2156 N N . GLN A 1 278 ? 3.114 -16.865 12.792 1.00 73.25 278 GLN A N 1
ATOM 2157 C CA . GLN A 1 278 ? 2.240 -17.877 12.184 1.00 73.25 278 GLN A CA 1
ATOM 2158 C C . GLN A 1 278 ? 1.927 -19.049 13.133 1.00 73.25 278 GLN A C 1
ATOM 2160 O O . GLN A 1 278 ? 0.877 -19.666 13.021 1.00 73.25 278 GLN A O 1
ATOM 2165 N N . GLN A 1 279 ? 2.826 -19.371 14.068 1.00 66.00 279 GLN A N 1
ATOM 2166 C CA . GLN A 1 279 ? 2.736 -20.533 14.967 1.00 66.00 279 GLN A CA 1
ATOM 2167 C C . GLN A 1 279 ? 2.224 -20.179 16.373 1.00 66.00 279 GLN A C 1
ATOM 2169 O O . GLN A 1 279 ? 2.517 -20.886 17.340 1.00 66.00 279 GLN A O 1
ATOM 2174 N N . ALA A 1 280 ? 1.484 -19.079 16.534 1.00 55.69 280 ALA A N 1
ATOM 2175 C CA . ALA A 1 280 ? 0.880 -18.776 17.827 1.00 55.69 280 ALA A CA 1
ATOM 2176 C C . ALA A 1 280 ? -0.115 -19.902 18.193 1.00 55.69 280 ALA A C 1
ATOM 2178 O O . ALA A 1 280 ? -0.991 -20.210 17.387 1.00 55.69 280 ALA A O 1
ATOM 2179 N N . PRO A 1 281 ? 0.019 -20.563 19.362 1.00 50.75 281 PRO A N 1
ATOM 2180 C CA . PRO A 1 281 ? -0.852 -21.677 19.716 1.00 50.75 281 PRO A CA 1
ATOM 2181 C C . PRO A 1 281 ? -2.312 -21.213 19.740 1.00 50.75 281 PRO A C 1
ATOM 2183 O O . PRO A 1 281 ? -2.636 -20.220 20.396 1.00 50.75 281 PRO A O 1
ATOM 2186 N N . ALA A 1 282 ? -3.174 -21.964 19.049 1.00 46.75 282 ALA A N 1
ATOM 2187 C CA . ALA A 1 282 ? -4.606 -21.696 18.878 1.00 46.75 282 ALA A CA 1
ATOM 2188 C C . ALA A 1 282 ? -5.383 -21.552 20.205 1.00 46.75 282 ALA A C 1
ATOM 2190 O O . ALA A 1 282 ? -6.499 -21.046 20.232 1.00 46.75 282 ALA A O 1
ATOM 2191 N N . GLU A 1 283 ? -4.788 -21.954 21.328 1.00 45.00 283 GLU A N 1
ATOM 2192 C CA . GLU A 1 283 ? -5.434 -22.007 22.641 1.00 45.00 283 GLU A CA 1
ATOM 2193 C C . GLU A 1 283 ? -5.365 -20.693 23.445 1.00 45.00 283 GLU A C 1
ATOM 2195 O O . GLU A 1 283 ? -5.836 -20.646 24.580 1.00 45.00 283 GLU A O 1
ATOM 2200 N N . ALA A 1 284 ? -4.789 -19.612 22.901 1.00 47.41 284 ALA A N 1
ATOM 2201 C CA . ALA A 1 284 ? -4.472 -18.421 23.696 1.00 47.41 284 ALA A CA 1
ATOM 2202 C C . ALA A 1 284 ? -5.018 -17.088 23.161 1.00 47.41 284 ALA A C 1
ATOM 2204 O O . ALA A 1 284 ? -4.393 -16.073 23.440 1.00 47.41 284 ALA A O 1
ATOM 2205 N N . GLY A 1 285 ? -6.119 -17.038 22.398 1.00 57.00 285 GLY A N 1
ATOM 2206 C CA . GLY A 1 285 ? -6.722 -15.757 21.961 1.00 57.00 285 GLY A CA 1
ATOM 2207 C C . GLY A 1 285 ? -5.718 -14.767 21.338 1.00 57.00 285 GLY A C 1
ATOM 2208 O O . GLY A 1 285 ? -5.862 -13.551 21.462 1.00 57.00 285 GLY A O 1
ATOM 2209 N N . ARG A 1 286 ? -4.635 -15.292 20.752 1.00 68.38 286 ARG A N 1
ATOM 2210 C CA . ARG A 1 286 ? -3.489 -14.534 20.255 1.00 68.38 286 ARG A CA 1
ATOM 2211 C C . ARG A 1 286 ? -3.607 -14.406 18.750 1.00 68.38 286 ARG A C 1
ATOM 2213 O O . ARG A 1 286 ? -3.928 -15.376 18.079 1.00 68.38 286 ARG A O 1
ATOM 2220 N N . CYS A 1 287 ? -3.258 -13.228 18.252 1.00 75.94 287 CYS A N 1
ATOM 2221 C CA . CYS A 1 287 ? -3.337 -12.899 16.848 1.00 75.94 287 CYS A CA 1
ATOM 2222 C C . CYS A 1 287 ? -2.419 -13.815 16.037 1.00 75.94 287 CYS A C 1
ATOM 2224 O O . CYS A 1 287 ? -1.199 -13.797 16.232 1.00 75.94 287 CYS A O 1
ATOM 2226 N N . VAL A 1 288 ? -3.002 -14.589 15.126 1.00 75.88 288 VAL A N 1
ATOM 2227 C CA . VAL A 1 288 ? -2.268 -15.379 14.136 1.00 75.88 288 VAL A CA 1
ATOM 2228 C C . VAL A 1 288 ? -2.171 -14.547 12.865 1.00 75.88 288 VAL A C 1
ATOM 2230 O O . VAL A 1 288 ? -3.179 -14.050 12.374 1.00 75.88 288 VAL A O 1
ATOM 2233 N N . VAL A 1 289 ? -0.965 -14.380 12.323 1.00 74.00 289 VAL A N 1
ATOM 2234 C CA . VAL A 1 289 ? -0.786 -13.710 11.025 1.00 74.00 289 VAL A CA 1
ATOM 2235 C C . VAL A 1 289 ? -0.595 -14.736 9.924 1.00 74.00 289 VAL A C 1
ATOM 2237 O O . VAL A 1 289 ? -0.028 -15.807 10.140 1.00 74.00 289 VAL A O 1
ATOM 2240 N N . HIS A 1 290 ? -1.008 -14.379 8.719 1.00 75.81 290 HIS A N 1
ATOM 2241 C CA . HIS A 1 290 ? -0.925 -15.248 7.558 1.00 75.81 290 HIS A CA 1
ATOM 2242 C C . HIS A 1 290 ? -0.037 -14.619 6.494 1.00 75.81 290 HIS A C 1
ATOM 2244 O O . HIS A 1 290 ? -0.202 -13.461 6.143 1.00 75.81 290 HIS A O 1
ATOM 2250 N N . MET A 1 291 ? 0.930 -15.368 5.978 1.00 74.44 291 MET A N 1
ATOM 2251 C CA . MET A 1 291 ? 1.695 -14.953 4.801 1.00 74.44 291 MET A CA 1
ATOM 2252 C C . MET A 1 291 ? 0.859 -15.232 3.562 1.00 74.44 291 MET A C 1
ATOM 2254 O O . MET A 1 291 ? 0.287 -16.311 3.486 1.00 74.44 291 MET A O 1
ATOM 2258 N N . VAL A 1 292 ? 0.829 -14.343 2.573 1.00 69.06 292 VAL A N 1
ATOM 2259 C CA . VAL A 1 292 ? 0.277 -14.709 1.258 1.00 69.06 292 VAL A CA 1
ATOM 2260 C C . VAL A 1 292 ? 1.012 -15.952 0.738 1.00 69.06 292 VAL A C 1
ATOM 2262 O O . VAL A 1 292 ? 2.237 -15.920 0.600 1.00 69.06 292 VAL A O 1
ATOM 2265 N N . GLN A 1 293 ? 0.287 -17.057 0.524 1.00 56.34 293 GLN A N 1
ATOM 2266 C CA . GLN A 1 293 ? 0.879 -18.335 0.097 1.00 56.34 293 GLN A CA 1
ATOM 2267 C C . GLN A 1 293 ? 0.581 -18.712 -1.354 1.00 56.34 293 GLN A C 1
ATOM 2269 O O . GLN A 1 293 ? 1.392 -19.420 -1.936 1.00 56.34 293 GLN A O 1
ATOM 2274 N N . ASP A 1 294 ? -0.486 -18.192 -1.955 1.00 47.72 294 ASP A N 1
ATOM 2275 C CA . ASP A 1 294 ? -0.761 -18.263 -3.392 1.00 47.72 294 ASP A CA 1
ATOM 2276 C C . ASP A 1 294 ? -1.982 -17.368 -3.661 1.00 47.72 294 ASP A C 1
ATOM 2278 O O . ASP A 1 294 ? -3.008 -17.545 -3.007 1.00 47.72 294 ASP A O 1
ATOM 2282 N N . LEU A 1 295 ? -1.893 -16.372 -4.547 1.00 45.75 295 LEU A N 1
ATOM 2283 C CA . LEU A 1 295 ? -3.046 -15.518 -4.890 1.00 45.75 295 LEU A CA 1
ATOM 2284 C C . LEU A 1 295 ? -3.889 -16.107 -6.034 1.00 45.75 295 LEU A C 1
ATOM 2286 O O . LEU A 1 295 ? -4.921 -15.533 -6.367 1.00 45.75 295 LEU A O 1
ATOM 2290 N N . SER A 1 296 ? -3.475 -17.246 -6.607 1.00 36.16 296 SER A N 1
ATOM 2291 C CA . SER A 1 296 ? -4.107 -17.873 -7.777 1.00 36.16 296 SER A CA 1
ATOM 2292 C C . SER A 1 296 ? -5.042 -19.054 -7.457 1.00 36.16 296 SER A C 1
ATOM 2294 O O . SER A 1 296 ? -5.804 -19.498 -8.319 1.00 36.16 296 SER A O 1
ATOM 2296 N N . ALA A 1 297 ? -5.030 -19.583 -6.228 1.00 31.92 297 ALA A N 1
ATOM 2297 C CA . ALA A 1 297 ? -5.752 -20.813 -5.892 1.00 31.92 297 ALA A CA 1
ATOM 2298 C C . ALA A 1 297 ? -7.232 -20.569 -5.525 1.00 31.92 297 ALA A C 1
ATOM 2300 O O . ALA A 1 297 ? -7.536 -19.900 -4.541 1.00 31.92 297 ALA A O 1
ATOM 2301 N N . GLN A 1 298 ? -8.155 -21.169 -6.290 1.00 30.70 298 GLN A N 1
ATOM 2302 C CA . GLN A 1 298 ? -9.600 -21.164 -6.013 1.00 30.70 298 GLN A CA 1
ATOM 2303 C C . GLN A 1 298 ? -9.994 -21.897 -4.709 1.00 30.70 298 GLN A C 1
ATOM 2305 O O . GLN A 1 298 ? -9.338 -22.871 -4.322 1.00 30.70 298 GLN A O 1
ATOM 2310 N N . PRO A 1 299 ? -11.151 -21.560 -4.100 1.00 29.73 299 PRO A N 1
ATOM 2311 C CA . PRO A 1 299 ? -11.706 -22.301 -2.979 1.00 29.73 299 PRO A CA 1
ATOM 2312 C C . PRO A 1 299 ? -12.530 -23.507 -3.467 1.00 29.73 299 PRO A C 1
ATOM 2314 O O . PRO A 1 299 ? -13.628 -23.361 -4.000 1.00 29.73 299 PRO A O 1
ATOM 2317 N N . THR A 1 300 ? -12.053 -24.732 -3.227 1.00 27.23 300 THR A N 1
ATOM 2318 C CA . THR A 1 300 ? -12.920 -25.926 -3.241 1.00 27.23 300 THR A CA 1
ATOM 2319 C C . THR A 1 300 ? -13.613 -26.060 -1.881 1.00 27.23 300 THR A C 1
ATOM 2321 O O . THR A 1 300 ? -12.953 -26.049 -0.838 1.00 27.23 300 THR A O 1
ATOM 2324 N N . SER A 1 301 ? -14.941 -26.149 -1.908 1.00 30.64 301 SER A N 1
ATOM 2325 C CA . SER A 1 301 ? -15.860 -25.841 -0.811 1.00 30.64 301 SER A CA 1
ATOM 2326 C C . SER A 1 301 ? -15.860 -26.781 0.407 1.00 30.64 301 SER A C 1
ATOM 2328 O O . SER A 1 301 ? -15.473 -27.943 0.330 1.00 30.64 301 SER A O 1
ATOM 2330 N N . THR A 1 302 ? -16.479 -26.246 1.473 1.00 33.44 302 THR A N 1
ATOM 2331 C CA . THR A 1 302 ? -17.270 -26.907 2.536 1.00 33.44 302 THR A CA 1
ATOM 2332 C C . THR A 1 302 ? -16.549 -27.884 3.458 1.00 33.44 302 THR A C 1
ATOM 2334 O O . THR A 1 302 ? -16.635 -29.086 3.256 1.00 33.44 302 THR A O 1
ATOM 2337 N N . THR A 1 303 ? -15.937 -27.363 4.522 1.00 29.45 303 THR A N 1
ATOM 2338 C CA . THR A 1 303 ? -16.467 -27.402 5.904 1.00 29.45 303 THR A CA 1
ATOM 2339 C C . THR A 1 303 ? -15.477 -26.690 6.824 1.00 29.45 303 THR A C 1
ATOM 2341 O O . THR A 1 303 ? -14.269 -26.826 6.661 1.00 29.45 303 THR A O 1
ATOM 2344 N N . ALA A 1 304 ? -15.996 -25.898 7.760 1.00 43.12 304 ALA A N 1
ATOM 2345 C CA . ALA A 1 304 ? -15.216 -25.260 8.805 1.00 43.12 304 ALA A CA 1
ATOM 2346 C C . ALA A 1 304 ? -14.533 -26.322 9.671 1.00 43.12 304 ALA A C 1
ATOM 2348 O O . ALA A 1 304 ? -15.233 -27.097 10.309 1.00 43.12 304 ALA A O 1
ATOM 2349 N N . GLU A 1 305 ? -13.202 -26.330 9.677 1.00 31.84 305 GLU A N 1
ATOM 2350 C CA . GLU A 1 305 ? -12.355 -26.874 10.743 1.00 31.84 305 GLU A CA 1
ATOM 2351 C C . GLU A 1 305 ? -10.909 -26.400 10.466 1.00 31.84 305 GLU A C 1
ATOM 2353 O O . GLU A 1 305 ? -10.102 -27.087 9.858 1.00 31.84 305 GLU A O 1
ATOM 2358 N N . ASN A 1 306 ? -10.609 -25.160 10.882 1.00 37.69 306 ASN A N 1
ATOM 2359 C CA . ASN A 1 306 ? -9.263 -24.574 11.027 1.00 37.69 306 ASN A CA 1
ATOM 2360 C C . ASN A 1 306 ? -8.439 -24.254 9.756 1.00 37.69 306 ASN A C 1
ATOM 2362 O O . ASN A 1 306 ? -7.426 -24.896 9.522 1.00 37.69 306 ASN A O 1
ATOM 2366 N N . LEU A 1 307 ? -8.790 -23.187 9.012 1.00 45.50 307 LEU A N 1
ATOM 2367 C CA . LEU A 1 307 ? -7.875 -22.363 8.174 1.00 45.50 307 LEU A CA 1
ATOM 2368 C C . LEU A 1 307 ? -6.738 -23.111 7.419 1.00 45.50 307 LEU A C 1
ATOM 2370 O O . LEU A 1 307 ? -5.608 -22.620 7.343 1.00 45.50 307 LEU A O 1
ATOM 2374 N N . GLU A 1 308 ? -7.004 -24.290 6.848 1.00 33.53 308 GLU A N 1
ATOM 2375 C CA . GLU A 1 308 ? -5.986 -25.102 6.168 1.00 33.53 308 GLU A CA 1
ATOM 2376 C C . GLU A 1 308 ? -5.641 -24.512 4.789 1.00 33.53 308 GLU A C 1
ATOM 2378 O O . GLU A 1 308 ? -6.205 -24.890 3.760 1.00 33.53 308 GLU A O 1
ATOM 2383 N N . GLY A 1 309 ? -4.709 -23.553 4.805 1.00 37.78 309 GLY A N 1
ATOM 2384 C CA . GLY A 1 309 ? -4.114 -22.890 3.644 1.00 37.78 309 GLY A CA 1
ATOM 2385 C C . GLY A 1 309 ? -5.028 -21.816 3.072 1.00 37.78 309 GLY A C 1
ATOM 2386 O O . GLY A 1 309 ? -5.973 -22.154 2.385 1.00 37.78 309 GLY A O 1
ATOM 2387 N N . ILE A 1 310 ? -4.754 -20.541 3.373 1.00 37.94 310 ILE A N 1
ATOM 2388 C CA . ILE A 1 310 ? -5.437 -19.320 2.884 1.00 37.94 310 ILE A CA 1
ATOM 2389 C C . ILE A 1 310 ? -6.078 -19.551 1.504 1.00 37.94 310 ILE A C 1
ATOM 2391 O O . ILE A 1 310 ? -5.409 -19.431 0.481 1.00 37.94 310 ILE A O 1
ATOM 2395 N N . LYS A 1 311 ? -7.361 -19.933 1.482 1.00 32.34 311 LYS A N 1
ATOM 2396 C CA . LYS A 1 311 ? -8.111 -20.147 0.242 1.00 32.34 311 LYS A CA 1
ATOM 2397 C C . LYS A 1 311 ? -8.669 -18.795 -0.186 1.00 32.34 311 LYS A C 1
ATOM 2399 O O . LYS A 1 311 ? -9.424 -18.181 0.572 1.00 32.34 311 LYS A O 1
ATOM 2404 N N . ALA A 1 312 ? -8.200 -18.332 -1.343 1.00 41.34 312 ALA A N 1
ATOM 2405 C CA . ALA A 1 312 ? -8.560 -17.070 -1.980 1.00 41.34 312 ALA A CA 1
ATOM 2406 C C . ALA A 1 312 ? -9.935 -17.133 -2.648 1.00 41.34 312 ALA A C 1
ATOM 2408 O O . ALA A 1 312 ? -10.415 -18.244 -2.955 1.00 41.34 312 ALA A O 1
#

pLDDT: mean 79.2, std 17.29, range [27.23, 97.31]

Secondary structure (DSSP, 8-state):
----SSSHHHHHTS-HHHHHHHHHHS-GGG--BPEEEEEEEEE--EETTEE--EEEEEEE--BSTTS-BSSHHHHHHHHIIIII---BTTB-SPPPBTTB--GGG--SPSPSSPPEEPTT-SSSS--SGGGEEETT-HHHHHHHHHHHHPPPPPP-HHHHHSHHHHHHHHHHHHHHHHTTGGGTS---EEPPPTT-B---SBSTTS--TT--SSTT-TT-B--GGGTT-EE-----SSB---SS-----S-TT---S-TTHHHHHHHHHT-HHHHHHH---TTS-PPPPEE---SS--------SS--S---